Protein 6BCB (pdb70)

Foldseek 3Di:
DAPAEAEEEEEFAWPQCQVQLVCCQAPVDGDDDDDFDDWDWDWHWAAAPNHIYIYIYIYHGNDPVNVVVVLVRQPRHLEYEYEGEQLDPVRLVCVVVPVLVVCCVSPVPHAYEYEYEPPVLQPPPVSQVVQVVVVHHGHDPVNQVVSCVVSVHPYYFYAYSVVGRGSSVSVNSRVVSSPDD/DPDDDQLVVLVVQLVQADQPAWFAELVGDIDGSVNSNPPKTWLDWDWKFWQAPVRDTHIWIWTDILFWIATWDDDPRGTHGDDGPNDTRIYTLAQWAKAADVVALQWIWIWHAVSHIDIIIMGHPGNVVVVVVNVSSVVSSVRRD

Secondary structure (DSSP, 8-state):
-PPP-HHHHHHHHHHHB-TT-EEE-TTS-EEEHHHHTSS--EEEEEEEEEE-TTS-EEEEEEEEESSEEEEEEEETTEEEE--STT--SEEE-TT-EEEEETTEEEEEEEEE-----EEEEEE-SSHHHHHHHHHHHHHHHHT--/--SEEEEEEEEESTTSSHHHHHHHHHHSS---S----SEEEEEEEEEETTEEEEEEEEEE--SGGGTTTGGGT-TT-SEEEEEEETT-HHHHHHIIIIIHHHHHHHSTT--EEEEEE-GGGTT-HHHHHHHHHTT--PPPHHHHHHHHHHTT-SEEEE--TTT-TTHHHHHHHHHHHHH--

Organism: Mus musculus (NCBI:txid10090)

Solvent-accessible surface area: 16998 Å² total; per-residue (Å²): 210,16,96,71,155,57,26,0,0,0,0,0,22,38,53,3,17,13,39,31,0,0,30,6,35,26,150,91,125,45,41,140,125,145,105,72,20,44,3,58,20,38,55,8,90,14,111,4,86,67,111,100,0,28,0,20,0,28,0,4,4,13,79,127,124,74,49,177,16,5,37,30,1,4,74,134,13,44,0,0,0,0,0,0,4,0,37,34,40,98,4,17,104,42,0,26,121,50,1,17,71,29,0,83,133,88,4,80,145,23,35,2,0,0,0,0,4,62,73,49,42,27,123,52,144,100,16,99,136,60,14,64,144,110,196,76,80,4,4,91,50,122,72,0,125,81,9,8,122,149,13,60,23,98,14,37,41,18,0,1,12,123,84,100,77,14,7,136,59,0,0,27,45,0,0,92,1,2,54,112,169,154,173,144,108,91,88,98,80,54,9,120,84,1,1,76,74,2,30,107,192,17,68,1,137,28,84,68,56,111,72,7,124,44,63,30,0,98,104,177,55,127,8,45,32,28,19,86,6,30,1,71,7,115,70,38,154,93,69,114,7,22,0,0,0,0,32,35,5,0,0,0,0,39,129,124,118,142,103,20,23,12,4,85,2,59,118,51,16,10,1,3,48,0,103,152,6,47,2,44,86,9,38,77,46,98,91,0,0,6,0,1,11,59,94,120,17,26,23,33,3,37,0,36,11,83,28,92,113,50,18,66,82,17,8,36,41,0,104,127,2,38,137,80,24,112

Nearest PDB structures (foldseek):
  7qsc-assembly1_B  TM=9.934E-01  e=9.082E-36  Homo sapiens
  4xoi-assembly2_C  TM=9.881E-01  e=8.018E-36  Homo sapiens
  5c2k-assembly1_A  TM=9.924E-01  e=2.172E-35  Homo sapiens
  6sge-assembly1_A  TM=9.938E-01  e=6.264E-35  Homo sapiens
  1a2b-assembly1_A  TM=9.925E-01  e=5.196E-35  Homo sapiens

Sequence (326 aa):
MAAIRKKLVIVGDGACGKTCLLIVFSKDQFPEVYVPTVFENYVADIEVDGKQVELALWDTAGQEDYDRLRPLSYPDTDVILMCFSIDSPDSLENIPEKWTPEVKHFCPNVPIILVGNKKDLRNDEHTRRELAKMKQEPVKPEEGRDMANRIGAFGYMECSAKTKDGVREVFEMATRAALQAAIHYEKDQRLKEIAAKTDQKSSGKLKNGLTFRKEDMLQQRQLHLEGALCWKSTSGRLKDVLAVLLTDVLLLLQEKDQKYVFASVDSKPPVISLQKLIVREVANEEKAMFLISAMQGPEMYEMYTSSKEDRNIWMAHIRRAVESCP

CATH classification: 2.30.29.30

Structure (mmCIF, N/CA/C/O backbone):
data_6BCB
#
_entry.id   6BCB
#
_cell.length_a   48.934
_cell.length_b   60.039
_cell.length_c   65.475
_cell.angle_alpha   90.00
_cell.angle_beta   108.14
_cell.angle_gamma   90.00
#
_symmetry.space_group_name_H-M   'P 1 21 1'
#
loop_
_entity.id
_entity.type
_entity.pdbx_description
1 polymer 'Transforming protein RhoA'
2 polymer 'Rho guanine nucleotide exchange factor 18'
3 non-polymer "5'-GUANOSINE-DIPHOSPHATE-MONOTHIOPHOSPHATE"
4 non-polymer 'MAGNESIUM ION'
5 non-polymer 1,2-ETHANEDIOL
6 water water
#
loop_
_atom_site.group_PDB
_atom_site.id
_atom_site.type_symbol
_atom_site.label_atom_id
_atom_site.label_alt_id
_atom_site.label_comp_id
_atom_site.label_asym_id
_atom_site.label_entity_id
_atom_site.label_seq_id
_atom_site.pdbx_PDB_ins_code
_atom_site.Cartn_x
_atom_site.Cartn_y
_atom_site.Cartn_z
_atom_site.occupancy
_atom_site.B_iso_or_equiv
_atom_site.auth_seq_id
_atom_site.auth_comp_id
_atom_site.auth_asym_id
_atom_site.auth_atom_id
_atom_site.pdbx_PDB_model_num
ATOM 1 N N . MET A 1 5 ? -22.152 17.888 -24.132 1.00 47.94 1 MET F N 1
ATOM 2 C CA . MET A 1 5 ? -21.847 19.272 -24.594 1.00 20.93 1 MET F CA 1
ATOM 3 C C . MET A 1 5 ? -21.424 20.269 -23.508 1.00 18.29 1 MET F C 1
ATOM 4 O O . MET A 1 5 ? -21.174 21.423 -23.818 1.00 22.19 1 MET F O 1
ATOM 18 N N . ALA A 1 6 ? -21.346 19.866 -22.243 1.00 18.12 2 ALA F N 1
ATOM 19 C CA . ALA A 1 6 ? -20.803 20.783 -21.243 1.00 16.34 2 ALA F CA 1
ATOM 20 C C . ALA A 1 6 ? -19.375 21.132 -21.641 1.00 14.09 2 ALA F C 1
ATOM 21 O O . ALA A 1 6 ? -18.648 20.291 -22.129 1.00 18.77 2 ALA F O 1
ATOM 28 N N . ALA A 1 7 ? -18.979 22.379 -21.420 1.00 14.79 3 ALA F N 1
ATOM 29 C CA . ALA A 1 7 ? -17.625 22.824 -21.743 1.00 13.65 3 ALA F CA 1
ATOM 30 C C . ALA A 1 7 ? -16.727 22.788 -20.516 1.00 14.81 3 ALA F C 1
ATOM 31 O O . ALA A 1 7 ? -15.530 23.058 -20.618 1.00 20.89 3 ALA F O 1
ATOM 38 N N . ILE A 1 8 ? -17.312 22.476 -19.364 1.00 15.39 4 ILE F N 1
ATOM 39 C CA . ILE A 1 8 ? -16.568 22.340 -18.120 1.00 15.53 4 ILE F CA 1
ATOM 40 C C . ILE A 1 8 ? -16.678 20.898 -17.632 1.00 12.15 4 ILE F C 1
ATOM 41 O O . ILE A 1 8 ? -17.786 20.401 -17.493 1.00 13.14 4 ILE F O 1
ATOM 57 N N . ARG A 1 9 ? -15.549 20.257 -17.329 1.00 12.14 5 ARG F N 1
ATOM 58 C CA . ARG A 1 9 ? -15.537 18.909 -16.747 1.00 11.13 5 ARG F CA 1
ATOM 59 C C . ARG A 1 9 ? -14.831 18.934 -15.402 1.00 9.09 5 ARG F C 1
ATOM 60 O O . ARG A 1 9 ? -13.751 19.520 -15.275 1.00 12.49 5 ARG F O 1
ATOM 81 N N . LYS A 1 10 ? -15.428 18.270 -14.407 1.00 6.92 6 LYS F N 1
ATOM 82 C CA . LYS A 1 10 ? -14.823 18.157 -13.094 1.00 6.61 6 LYS F CA 1
ATOM 83 C C . LYS A 1 10 ? -14.935 16.728 -12.598 1.00 8.35 6 LYS F C 1
ATOM 84 O O . LYS A 1 10 ? -15.813 15.981 -13.035 1.00 8.15 6 LYS F O 1
ATOM 103 N N . LYS A 1 11 ? -14.055 16.365 -11.673 1.00 6.79 7 LYS F N 1
ATOM 104 C CA . LYS A 1 11 ? -13.972 15.021 -11.116 1.00 6.87 7 LYS F CA 1
ATOM 105 C C . LYS A 1 11 ? -14.451 14.999 -9.668 1.00 6.60 7 LYS F C 1
ATOM 106 O O . LYS A 1 11 ? -13.968 15.758 -8.821 1.00 6.33 7 LYS F O 1
ATOM 125 N N . LEU A 1 12 ? -15.378 14.097 -9.391 1.00 6.22 8 LEU F N 1
ATOM 126 C CA . LEU A 1 12 ? -15.927 13.903 -8.065 1.00 5.91 8 LEU F CA 1
ATOM 127 C C . LEU A 1 12 ? -15.621 12.472 -7.615 1.00 5.97 8 LEU F C 1
ATOM 128 O O . LEU A 1 12 ? -15.819 11.528 -8.383 1.00 6.74 8 LEU F O 1
ATOM 144 N N . VAL A 1 13 ? -15.182 12.318 -6.368 1.00 5.57 9 VAL F N 1
ATOM 145 C CA . VAL A 1 13 ? -14.967 10.994 -5.774 1.00 4.91 9 VAL F CA 1
ATOM 146 C C . VAL A 1 13 ? -15.842 10.880 -4.543 1.00 5.57 9 VAL F C 1
ATOM 147 O O . VAL A 1 13 ? -15.911 11.812 -3.735 1.00 6.96 9 VAL F O 1
ATOM 160 N N . ILE A 1 14 ? -16.484 9.726 -4.379 1.00 5.67 10 ILE F N 1
ATOM 161 C CA . ILE A 1 14 ? -17.340 9.464 -3.230 1.00 5.50 10 ILE F CA 1
ATOM 162 C C . ILE A 1 14 ? -16.697 8.400 -2.360 1.00 5.76 10 ILE F C 1
ATOM 163 O O . ILE A 1 14 ? -16.189 7.390 -2.875 1.00 7.09 10 ILE F O 1
ATOM 179 N N . VAL A 1 15 ? -16.699 8.639 -1.057 1.00 4.58 11 VAL F N 1
ATOM 180 C CA . VAL A 1 15 ? -16.174 7.698 -0.079 1.00 4.56 11 VAL F CA 1
ATOM 181 C C . VAL A 1 15 ? -17.093 7.628 1.138 1.00 4.95 11 VAL F C 1
ATOM 182 O O . VAL A 1 15 ? -17.897 8.515 1.382 1.00 5.00 11 VAL F O 1
ATOM 195 N N . GLY A 1 16 ? -16.953 6.557 1.913 1.00 5.00 12 GLY F N 1
ATOM 196 C CA . GLY A 1 16 ? -17.705 6.363 3.140 1.00 5.28 12 GLY F CA 1
ATOM 197 C C . GLY A 1 16 ? -17.938 4.891 3.403 1.00 6.16 12 GLY F C 1
ATOM 198 O O . GLY A 1 16 ? -17.663 4.040 2.556 1.00 5.64 12 GLY F O 1
ATOM 202 N N . ASP A 1 17 ? -18.473 4.579 4.568 1.00 5.27 13 ASP F N 1
ATOM 203 C CA . ASP A 1 17 ? -18.596 3.183 5.001 1.00 6.36 13 ASP F CA 1
ATOM 204 C C . ASP A 1 17 ? -19.372 2.306 4.012 1.00 7.38 13 ASP F C 1
ATOM 205 O O . ASP A 1 17 ? -20.265 2.752 3.299 1.00 6.41 13 ASP F O 1
ATOM 214 N N . GLY A 1 18 ? -19.038 1.028 3.991 1.00 7.35 14 GLY F N 1
ATOM 215 C CA . GLY A 1 18 ? -19.819 0.062 3.256 1.00 7.75 14 GLY F CA 1
ATOM 216 C C . GLY A 1 18 ? -21.297 0.167 3.570 1.00 7.20 14 GLY F C 1
ATOM 217 O O . GLY A 1 18 ? -21.695 0.343 4.728 1.00 8.69 14 GLY F O 1
ATOM 221 N N . ALA A 1 19 ? -22.093 0.115 2.507 1.00 5.89 15 ALA F N 1
ATOM 222 C CA . ALA A 1 19 ? -23.544 0.094 2.567 1.00 5.88 15 ALA F CA 1
ATOM 223 C C . ALA A 1 19 ? -24.180 1.436 2.929 1.00 5.66 15 ALA F C 1
ATOM 224 O O . ALA A 1 19 ? -25.396 1.505 3.142 1.00 6.52 15 ALA F O 1
ATOM 231 N N . CYS A 1 20 ? -23.401 2.518 2.990 1.00 5.20 16 CYS F N 1
ATOM 232 C CA . CYS A 1 20 ? -23.988 3.800 3.428 1.00 5.91 16 CYS F CA 1
ATOM 233 C C . CYS A 1 20 ? -24.755 4.557 2.356 1.00 7.27 16 CYS F C 1
ATOM 234 O O . CYS A 1 20 ? -25.298 5.612 2.642 1.00 8.51 16 CYS F O 1
ATOM 242 N N . GLY A 1 21 ? -24.804 4.031 1.139 1.00 5.58 17 GLY F N 1
ATOM 243 C CA . GLY A 1 21 ? -25.633 4.596 0.083 1.00 5.82 17 GLY F CA 1
ATOM 244 C C . GLY A 1 21 ? -24.920 5.313 -1.046 1.00 5.90 17 GLY F C 1
ATOM 245 O O . GLY A 1 21 ? -25.573 6.010 -1.842 1.00 6.65 17 GLY F O 1
ATOM 249 N N . LYS A 1 22 ? -23.614 5.112 -1.174 1.00 4.87 18 LYS F N 1
ATOM 250 C CA . LYS A 1 22 ? -22.822 5.872 -2.154 1.00 6.07 18 LYS F CA 1
ATOM 251 C C . LYS A 1 22 ? -23.232 5.590 -3.608 1.00 5.18 18 LYS F C 1
ATOM 252 O O . LYS A 1 22 ? -23.485 6.518 -4.386 1.00 5.43 18 LYS F O 1
ATOM 271 N N . THR A 1 23 ? -23.302 4.314 -3.972 1.00 5.24 19 THR F N 1
ATOM 272 C CA . THR A 1 23 ? -23.592 3.953 -5.344 1.00 5.21 19 THR F CA 1
ATOM 273 C C . THR A 1 23 ? -25.008 4.367 -5.718 1.00 4.42 19 THR F C 1
ATOM 274 O O . THR A 1 23 ? -25.243 4.899 -6.803 1.00 5.43 19 THR F O 1
ATOM 284 N N . CYS A 1 24 ? -25.967 4.130 -4.835 1.00 5.37 20 CYS F N 1
ATOM 285 C CA . CYS A 1 24 ? -27.341 4.532 -5.120 1.00 6.16 20 CYS F CA 1
ATOM 286 C C . CYS A 1 24 ? -27.437 6.041 -5.341 1.00 6.22 20 CYS F C 1
ATOM 287 O O . CYS A 1 24 ? -28.181 6.485 -6.214 1.00 5.45 20 CYS F O 1
ATOM 295 N N . LEU A 1 25 ? -26.693 6.822 -4.561 1.00 5.99 21 LEU F N 1
ATOM 296 C CA . LEU A 1 25 ? -26.700 8.274 -4.722 1.00 5.08 21 LEU F CA 1
ATOM 297 C C . LEU A 1 25 ? -26.158 8.645 -6.110 1.00 5.45 21 LEU F C 1
ATOM 298 O O . LEU A 1 25 ? -26.766 9.448 -6.829 1.00 6.17 21 LEU F O 1
ATOM 314 N N . LEU A 1 26 ? -25.026 8.064 -6.494 1.00 5.68 22 LEU F N 1
ATOM 315 C CA . LEU A 1 26 ? -24.446 8.351 -7.798 1.00 5.39 22 LEU F CA 1
ATOM 316 C C . LEU A 1 26 ? -25.346 7.935 -8.969 1.00 5.11 22 LEU F C 1
ATOM 317 O O . LEU A 1 26 ? -25.423 8.655 -9.963 1.00 6.49 22 LEU F O 1
ATOM 333 N N . ILE A 1 27 ? -26.001 6.779 -8.853 1.00 6.35 23 ILE F N 1
ATOM 334 C CA . ILE A 1 27 ? -26.833 6.270 -9.933 1.00 7.34 23 ILE F CA 1
ATOM 335 C C . ILE A 1 27 ? -28.157 7.049 -10.022 1.00 7.72 23 ILE F C 1
ATOM 336 O O . ILE A 1 27 ? -28.621 7.358 -11.120 1.00 7.32 23 ILE F O 1
ATOM 352 N N . VAL A 1 28 ? -28.747 7.409 -8.892 1.00 6.38 24 VAL F N 1
ATOM 353 C CA . VAL A 1 28 ? -29.932 8.255 -8.948 1.00 7.50 24 VAL F CA 1
ATOM 354 C C . VAL A 1 28 ? -29.606 9.575 -9.618 1.00 7.07 24 VAL F C 1
ATOM 355 O O . VAL A 1 28 ? -30.362 10.055 -10.468 1.00 8.64 24 VAL F O 1
ATOM 368 N N . PHE A 1 29 ? -28.460 10.153 -9.281 1.00 6.78 25 PHE F N 1
ATOM 369 C CA . PHE A 1 29 ? -28.085 11.411 -9.895 1.00 7.15 25 PHE F CA 1
ATOM 370 C C . PHE A 1 29 ? -27.786 11.270 -11.386 1.00 7.98 25 PHE F C 1
ATOM 371 O O . PHE A 1 29 ? -28.163 12.137 -12.172 1.00 9.70 25 PHE F O 1
ATOM 388 N N . SER A 1 30 ? -27.105 10.204 -11.791 1.00 7.32 26 SER F N 1
ATOM 389 C CA . SER A 1 30 ? -26.656 10.071 -13.175 1.00 8.74 26 SER F CA 1
ATOM 390 C C . SER A 1 30 ? -27.650 9.391 -14.113 1.00 8.07 26 SER F C 1
ATOM 391 O O . SER A 1 30 ? -27.560 9.556 -15.334 1.00 9.10 26 SER F O 1
ATOM 399 N N . LYS A 1 31 ? -28.575 8.618 -13.551 1.00 8.89 27 LYS F N 1
ATOM 400 C CA . LYS A 1 31 ? -29.544 7.877 -14.360 1.00 8.95 27 LYS F CA 1
ATOM 401 C C . LYS A 1 31 ? -30.995 8.174 -14.034 1.00 10.20 27 LYS F C 1
ATOM 402 O O . LYS A 1 31 ? -31.904 7.769 -14.787 1.00 11.74 27 LYS F O 1
ATOM 421 N N . ASP A 1 32 ? -31.240 8.860 -12.919 1.00 9.99 28 ASP F N 1
ATOM 422 C CA . ASP A 1 32 ? -32.603 9.182 -12.485 1.00 12.39 28 ASP F CA 1
ATOM 423 C C . ASP A 1 32 ? -33.388 7.908 -12.198 1.00 14.32 28 ASP F C 1
ATOM 424 O O . ASP A 1 32 ? -34.593 7.874 -12.356 1.00 17.20 28 ASP F O 1
ATOM 433 N N . GLN A 1 33 ? -32.693 6.872 -11.741 1.00 11.03 29 GLN F N 1
ATOM 434 C CA . GLN A 1 33 ? -33.332 5.610 -11.415 1.00 12.05 29 GLN F CA 1
ATOM 435 C C . GLN A 1 33 ? -32.576 4.981 -10.250 1.00 11.27 29 GLN F C 1
ATOM 436 O O . GLN A 1 33 ? -31.354 4.925 -10.256 1.00 16.07 29 GLN F O 1
ATOM 450 N N . PHE A 1 34 ? -33.307 4.537 -9.235 1.00 11.94 30 PHE F N 1
ATOM 451 C CA . PHE A 1 34 ? -32.705 3.893 -8.065 1.00 11.12 30 PHE F CA 1
ATOM 452 C C . PHE A 1 34 ? -32.378 2.433 -8.378 1.00 12.40 30 PHE F C 1
ATOM 453 O O . PHE A 1 34 ? -33.268 1.669 -8.757 1.00 14.31 30 PHE F O 1
ATOM 470 N N . PRO A 1 35 ? -31.098 2.042 -8.224 1.00 9.21 31 PRO F N 1
ATOM 471 C CA . PRO A 1 35 ? -30.715 0.668 -8.552 1.00 11.53 31 PRO F CA 1
ATOM 472 C C . PRO A 1 35 ? -31.121 -0.262 -7.414 1.00 9.35 31 PRO F C 1
ATOM 473 O O . PRO A 1 35 ? -30.680 -0.058 -6.286 1.00 13.89 31 PRO F O 1
ATOM 484 N N . GLU A 1 36 ? -31.969 -1.247 -7.681 1.00 12.62 32 GLU F N 1
ATOM 485 C CA . GLU A 1 36 ? -32.564 -2.008 -6.583 1.00 13.42 32 GLU F CA 1
ATOM 486 C C . GLU A 1 36 ? -31.714 -3.181 -6.098 1.00 10.81 32 GLU F C 1
ATOM 487 O O . GLU A 1 36 ? -31.890 -3.605 -4.972 1.00 13.24 32 GLU F O 1
ATOM 499 N N . VAL A 1 37 ? -30.819 -3.712 -6.932 1.00 9.04 33 VAL F N 1
ATOM 500 C CA . VAL A 1 37 ? -29.954 -4.804 -6.495 1.00 7.76 33 VAL F CA 1
ATOM 501 C C . VAL A 1 37 ? -28.657 -4.232 -5.948 1.00 7.90 33 VAL F C 1
ATOM 502 O O . VAL A 1 37 ? -27.923 -3.552 -6.675 1.00 9.02 33 VAL F O 1
ATOM 515 N N . TYR A 1 38 ? -28.371 -4.553 -4.683 1.00 5.99 34 TYR F N 1
ATOM 516 C CA . TYR A 1 38 ? -27.144 -4.114 -4.001 1.00 5.41 34 TYR F CA 1
ATOM 517 C C . TYR A 1 38 ? -25.990 -5.028 -4.348 1.00 5.33 34 TYR F C 1
ATOM 518 O O . TYR A 1 38 ? -25.976 -6.221 -4.001 1.00 6.90 34 TYR F O 1
ATOM 536 N N . VAL A 1 39 ? -25.013 -4.459 -5.038 1.00 7.05 35 VAL F N 1
ATOM 537 C CA . VAL A 1 39 ? -23.754 -5.130 -5.288 1.00 7.19 35 VAL F CA 1
ATOM 538 C C . VAL A 1 39 ? -22.657 -4.288 -4.653 1.00 7.29 35 VAL F C 1
ATOM 539 O O . VAL A 1 39 ? -22.468 -3.136 -5.037 1.00 7.59 35 VAL F O 1
ATOM 552 N N . PRO A 1 40 ? -21.916 -4.853 -3.685 1.00 7.23 36 PRO F N 1
ATOM 553 C CA . PRO A 1 40 ? -20.825 -4.051 -3.106 1.00 5.54 36 PRO F CA 1
ATOM 554 C C . PRO A 1 40 ? -19.822 -3.636 -4.186 1.00 5.81 36 PRO F C 1
ATOM 555 O O . PRO A 1 40 ? -19.460 -4.430 -5.059 1.00 7.11 36 PRO F O 1
ATOM 566 N N . THR A 1 41 ? -19.390 -2.384 -4.108 1.00 5.67 37 THR F N 1
ATOM 567 C CA . THR A 1 41 ? -18.537 -1.788 -5.120 1.00 6.03 37 THR F CA 1
ATOM 568 C C . THR A 1 41 ? -17.068 -2.130 -4.893 1.00 6.11 37 THR F C 1
ATOM 569 O O . THR A 1 41 ? -16.581 -2.136 -3.767 1.00 8.17 37 THR F O 1
ATOM 579 N N . VAL A 1 42 ? -16.390 -2.416 -5.991 1.00 7.18 38 VAL F N 1
ATOM 580 C CA . VAL A 1 42 ? -14.937 -2.536 -6.000 1.00 6.51 38 VAL F CA 1
ATOM 581 C C . VAL A 1 42 ? -14.368 -1.246 -6.597 1.00 6.81 38 VAL F C 1
ATOM 582 O O . VAL A 1 42 ? -13.596 -0.558 -5.952 1.00 8.38 38 VAL F O 1
ATOM 595 N N . PHE A 1 43 ? -14.783 -0.926 -7.820 1.00 6.39 39 PHE F N 1
ATOM 596 C CA . PHE A 1 43 ? -14.412 0.299 -8.521 1.00 7.14 39 PHE F CA 1
ATOM 597 C C . PHE A 1 43 ? -15.435 0.504 -9.634 1.00 6.15 39 PHE F C 1
ATOM 598 O O . PHE A 1 43 ? -15.711 -0.412 -10.394 1.00 7.75 39 PHE F O 1
ATOM 615 N N . GLU A 1 44 ? -16.010 1.691 -9.722 1.00 7.62 40 GLU F N 1
ATOM 616 C CA . GLU A 1 44 ? -16.788 2.047 -10.893 1.00 8.26 40 GLU F CA 1
ATOM 617 C C . GLU A 1 44 ? -16.585 3.515 -11.202 1.00 6.88 40 GLU F C 1
ATOM 618 O O . GLU A 1 44 ? -16.151 4.301 -10.335 1.00 7.78 40 GLU F O 1
ATOM 630 N N . ASN A 1 45 ? -16.950 3.901 -12.414 1.00 8.11 41 ASN F N 1
ATOM 631 C CA . ASN A 1 45 ? -16.993 5.322 -12.743 1.00 8.93 41 ASN F CA 1
ATOM 632 C C . ASN A 1 45 ? -18.170 5.614 -13.663 1.00 8.08 41 ASN F C 1
ATOM 633 O O . ASN A 1 45 ? -18.498 4.802 -14.534 1.00 9.06 41 ASN F O 1
ATOM 644 N N . TYR A 1 46 ? -18.818 6.751 -13.426 1.00 6.62 42 TYR F N 1
ATOM 645 C CA . TYR A 1 46 ? -20.015 7.148 -14.144 1.00 6.64 42 TYR F CA 1
ATOM 646 C C . TYR A 1 46 ? -19.838 8.571 -14.654 1.00 6.06 42 TYR F C 1
ATOM 647 O O . TYR A 1 46 ? -18.872 9.262 -14.325 1.00 6.80 42 TYR F O 1
ATOM 665 N N . VAL A 1 47 ? -20.775 8.998 -15.488 1.00 7.00 43 VAL F N 1
ATOM 666 C CA . VAL A 1 47 ? -20.811 10.366 -15.990 1.00 7.82 43 VAL F CA 1
ATOM 667 C C . VAL A 1 47 ? -22.204 10.943 -15.770 1.00 6.53 43 VAL F C 1
ATOM 668 O O . VAL A 1 47 ? -23.217 10.234 -15.896 1.00 8.00 43 VAL F O 1
ATOM 681 N N . ALA A 1 48 ? -22.254 12.235 -15.445 1.00 7.03 44 ALA F N 1
ATOM 682 C CA . ALA A 1 48 ? -23.512 12.934 -15.228 1.00 7.55 44 ALA F CA 1
ATOM 683 C C . ALA A 1 48 ? -23.316 14.397 -15.568 1.00 7.41 44 ALA F C 1
ATOM 684 O O . ALA A 1 48 ? -22.209 14.903 -15.477 1.00 8.66 44 ALA F O 1
ATOM 691 N N . ASP A 1 49 ? -24.391 15.078 -15.942 1.00 7.42 45 ASP F N 1
ATOM 692 C CA . ASP A 1 49 ? -24.314 16.508 -16.187 1.00 7.74 45 ASP F CA 1
ATOM 693 C C . ASP A 1 49 ? -25.201 17.233 -15.188 1.00 8.37 45 ASP F C 1
ATOM 694 O O . ASP A 1 49 ? -26.156 16.676 -14.652 1.00 10.80 45 ASP F O 1
ATOM 703 N N . ILE A 1 50 ? -24.885 18.493 -14.950 1.00 7.05 46 ILE F N 1
ATOM 704 C CA . ILE A 1 50 ? -25.663 19.319 -14.056 1.00 7.40 46 ILE F CA 1
ATOM 705 C C . ILE A 1 50 ? -25.655 20.730 -14.567 1.00 8.19 46 ILE F C 1
ATOM 706 O O . ILE A 1 50 ? -24.693 21.162 -15.199 1.00 11.36 46 ILE F O 1
ATOM 722 N N . GLU A 1 51 ? -26.756 21.428 -14.345 1.00 9.95 47 GLU F N 1
ATOM 723 C CA . GLU A 1 51 ? -26.776 22.868 -14.537 1.00 13.51 47 GLU F CA 1
ATOM 724 C C . GLU A 1 51 ? -26.992 23.505 -13.182 1.00 12.46 47 GLU F C 1
ATOM 725 O O . GLU A 1 51 ? -27.949 23.195 -12.471 1.00 14.12 47 GLU F O 1
ATOM 737 N N . VAL A 1 52 ? -26.053 24.357 -12.808 1.00 11.70 48 VAL F N 1
ATOM 738 C CA . VAL A 1 52 ? -26.126 25.029 -11.520 1.00 13.40 48 VAL F CA 1
ATOM 739 C C . VAL A 1 52 ? -25.732 26.478 -11.712 1.00 13.98 48 VAL F C 1
ATOM 740 O O . VAL A 1 52 ? -24.728 26.776 -12.359 1.00 13.45 48 VAL F O 1
ATOM 753 N N . ASP A 1 53 ? -26.550 27.385 -11.183 1.00 13.51 49 ASP F N 1
ATOM 754 C CA . ASP A 1 53 ? -26.295 28.805 -11.298 1.00 14.83 49 ASP F CA 1
ATOM 755 C C . ASP A 1 53 ? -26.080 29.185 -12.771 1.00 15.66 49 ASP F C 1
ATOM 756 O O . ASP A 1 53 ? -25.228 30.012 -13.089 1.00 20.94 49 ASP F O 1
ATOM 765 N N . GLY A 1 54 ? -26.852 28.575 -13.664 1.00 16.04 50 GLY F N 1
ATOM 766 C CA . GLY A 1 54 ? -26.741 28.855 -15.085 1.00 16.99 50 GLY F CA 1
ATOM 767 C C . GLY A 1 54 ? -25.465 28.366 -15.742 1.00 17.26 50 GLY F C 1
ATOM 768 O O . GLY A 1 54 ? -25.114 28.833 -16.826 1.00 19.59 50 GLY F O 1
ATOM 772 N N . LYS A 1 55 ? -24.783 27.419 -15.093 1.00 13.92 51 LYS F N 1
ATOM 773 C CA . LYS A 1 55 ? -23.506 26.882 -15.560 1.00 14.05 51 LYS F CA 1
ATOM 774 C C . LYS A 1 55 ? -23.645 25.384 -15.796 1.00 12.76 51 LYS F C 1
ATOM 775 O O . LYS A 1 55 ? -24.042 24.650 -14.913 1.00 17.75 51 LYS F O 1
ATOM 794 N N . GLN A 1 56 ? -23.312 24.941 -16.994 1.00 13.19 52 GLN F N 1
ATOM 795 C CA . GLN A 1 56 ? -23.389 23.526 -17.354 1.00 14.13 52 GLN F CA 1
ATOM 796 C C . GLN A 1 56 ? -22.062 22.832 -17.102 1.00 11.03 52 GLN F C 1
ATOM 797 O O . GLN A 1 56 ? -21.029 23.217 -17.664 1.00 12.93 52 GLN F O 1
ATOM 811 N N . VAL A 1 57 ? -22.096 21.794 -16.264 1.00 10.06 53 VAL F N 1
ATOM 812 C CA . VAL A 1 57 ? -20.893 21.091 -15.855 1.00 9.92 53 VAL F CA 1
ATOM 813 C C . VAL A 1 57 ? -21.093 19.595 -16.057 1.00 8.23 53 VAL F C 1
ATOM 814 O O . VAL A 1 57 ? -22.151 19.056 -15.748 1.00 9.89 53 VAL F O 1
ATOM 827 N N . GLU A 1 58 ? -20.079 18.938 -16.611 1.00 9.01 54 GLU F N 1
ATOM 828 C CA . GLU A 1 58 ? -20.036 17.488 -16.696 1.00 8.33 54 GLU F CA 1
ATOM 829 C C . GLU A 1 58 ? -19.210 16.952 -15.543 1.00 8.74 54 GLU F C 1
ATOM 830 O O . GLU A 1 58 ? -18.065 17.355 -15.347 1.00 9.86 54 GLU F O 1
ATOM 842 N N . LEU A 1 59 ? -19.795 16.038 -14.781 1.00 7.39 55 LEU F N 1
ATOM 843 C CA . LEU A 1 59 ? -19.105 15.422 -13.651 1.00 7.80 55 LEU F CA 1
ATOM 844 C C . LEU A 1 59 ? -18.720 13.987 -13.929 1.00 7.58 55 LEU F C 1
ATOM 845 O O . LEU A 1 59 ? -19.556 13.175 -14.358 1.00 9.35 55 LEU F O 1
ATOM 861 N N . ALA A 1 60 ? -17.447 13.679 -13.722 1.00 6.74 56 ALA F N 1
ATOM 862 C CA . ALA A 1 60 ? -17.016 12.291 -13.671 1.00 6.89 56 ALA F CA 1
ATOM 863 C C . ALA A 1 60 ? -17.203 11.814 -12.241 1.00 6.82 56 ALA F C 1
ATOM 864 O O . ALA A 1 60 ? -16.683 12.437 -11.310 1.00 8.15 56 ALA F O 1
ATOM 871 N N . LEU A 1 61 ? -17.964 10.744 -12.064 1.00 6.68 57 LEU F N 1
ATOM 872 C CA . LEU A 1 61 ? -18.305 10.261 -10.732 1.00 7.76 57 LEU F CA 1
ATOM 873 C C . LEU A 1 61 ? -17.534 8.989 -10.456 1.00 6.01 57 LEU F C 1
ATOM 874 O O . LEU A 1 61 ? -17.811 7.946 -11.050 1.00 6.50 57 LEU F O 1
ATOM 890 N N . TRP A 1 62 ? -16.577 9.073 -9.541 1.00 5.69 58 TRP F N 1
ATOM 891 C CA . TRP A 1 62 ? -15.708 7.931 -9.234 1.00 5.87 58 TRP F CA 1
ATOM 892 C C . TRP A 1 62 ? -16.216 7.255 -7.969 1.00 4.86 58 TRP F C 1
ATOM 893 O O . TRP A 1 62 ? -16.192 7.831 -6.880 1.00 5.90 58 TRP F O 1
ATOM 914 N N . ASP A 1 63 ? -16.721 6.046 -8.150 1.00 5.77 59 ASP F N 1
ATOM 915 C CA . ASP A 1 63 ? -17.348 5.254 -7.100 1.00 5.71 59 ASP F CA 1
ATOM 916 C C . ASP A 1 63 ? -16.291 4.332 -6.500 1.00 6.21 59 ASP F C 1
ATOM 917 O O . ASP A 1 63 ? -15.508 3.702 -7.213 1.00 9.05 59 ASP F O 1
ATOM 926 N N . THR A 1 64 ? -16.252 4.293 -5.182 1.00 6.82 60 THR F N 1
ATOM 927 C CA . THR A 1 64 ? -15.230 3.535 -4.468 1.00 7.00 60 THR F CA 1
ATOM 928 C C . THR A 1 64 ? -15.817 2.538 -3.481 1.00 6.14 60 THR F C 1
ATOM 929 O O . THR A 1 64 ? -16.986 2.579 -3.136 1.00 6.62 60 THR F O 1
ATOM 940 N N . ALA A 1 65 ? -14.979 1.595 -3.067 1.00 6.92 61 ALA F N 1
ATOM 941 C CA . ALA A 1 65 ? -15.357 0.590 -2.093 1.00 7.72 61 ALA F CA 1
ATOM 942 C C . ALA A 1 65 ? -15.412 1.154 -0.675 1.00 7.17 61 ALA F C 1
ATOM 943 O O . ALA A 1 65 ? -14.439 1.695 -0.192 1.00 8.22 61 ALA F O 1
ATOM 950 N N . GLY A 1 66 ? -16.539 0.979 0.005 1.00 7.17 62 GLY F N 1
ATOM 951 C CA . GLY A 1 66 ? -16.596 1.314 1.418 1.00 7.75 62 GLY F CA 1
ATOM 952 C C . GLY A 1 66 ? -15.918 0.287 2.315 1.00 12.14 62 GLY F C 1
ATOM 953 O O . GLY A 1 66 ? -15.577 0.592 3.452 1.00 13.55 62 GLY F O 1
ATOM 957 N N . GLN A 1 67 ? -15.718 -0.927 1.812 1.00 9.91 63 GLN F N 1
ATOM 958 C CA . GLN A 1 67 ? -15.127 -1.997 2.617 1.00 13.03 63 GLN F CA 1
ATOM 959 C C . GLN A 1 67 ? -13.634 -1.798 2.835 1.00 12.29 63 GLN F C 1
ATOM 960 O O . GLN A 1 67 ? -12.890 -1.473 1.912 1.00 12.71 63 GLN F O 1
ATOM 974 N N . GLU A 1 68 ? -13.196 -2.038 4.064 1.00 12.84 64 GLU F N 1
ATOM 975 C CA . GLU A 1 68 ? -11.797 -1.837 4.401 1.00 13.34 64 GLU F CA 1
ATOM 976 C C . GLU A 1 68 ? -10.851 -2.768 3.638 1.00 15.31 64 GLU F C 1
ATOM 977 O O . GLU A 1 68 ? -9.698 -2.420 3.387 1.00 16.22 64 GLU F O 1
ATOM 989 N N . ASP A 1 69 ? -11.338 -3.934 3.231 1.00 17.22 65 ASP F N 1
ATOM 990 C CA . ASP A 1 69 ? -10.508 -4.857 2.467 1.00 19.67 65 ASP F CA 1
ATOM 991 C C . ASP A 1 69 ? -9.991 -4.240 1.159 1.00 17.12 65 ASP F C 1
ATOM 992 O O . ASP A 1 69 ? -9.017 -4.739 0.584 1.00 20.63 65 ASP F O 1
ATOM 1001 N N . TYR A 1 70 ? -10.638 -3.170 0.699 1.00 14.57 66 TYR F N 1
ATOM 1002 C CA . TYR A 1 70 ? -10.244 -2.506 -0.545 1.00 15.75 66 TYR F CA 1
ATOM 1003 C C . TYR A 1 70 ? -9.537 -1.177 -0.279 1.00 12.21 66 TYR F C 1
ATOM 1004 O O . TYR A 1 70 ? -9.408 -0.343 -1.180 1.00 15.36 66 TYR F O 1
ATOM 1022 N N . ASP A 1 71 ? -9.090 -0.975 0.958 1.00 12.95 67 ASP F N 1
ATOM 1023 C CA . ASP A 1 71 ? -8.347 0.236 1.308 1.00 15.57 67 ASP F CA 1
ATOM 1024 C C . ASP A 1 71 ? -7.187 0.525 0.350 1.00 15.06 67 ASP F C 1
ATOM 1025 O O . ASP A 1 71 ? -6.929 1.672 0.027 1.00 20.61 67 ASP F O 1
ATOM 1034 N N . ARG A 1 72 ? -6.474 -0.508 -0.101 1.00 13.53 68 ARG F N 1
ATOM 1035 C CA . ARG A 1 72 ? -5.318 -0.276 -0.974 1.00 14.00 68 ARG F CA 1
ATOM 1036 C C . ARG A 1 72 ? -5.695 0.126 -2.408 1.00 12.96 68 ARG F C 1
ATOM 1037 O O . ARG A 1 72 ? -4.902 0.734 -3.120 1.00 15.86 68 ARG F O 1
ATOM 1058 N N . LEU A 1 73 ? -6.923 -0.178 -2.805 1.00 13.29 69 LEU F N 1
ATOM 1059 C CA . LEU A 1 73 ? -7.438 0.192 -4.115 1.00 15.37 69 LEU F CA 1
ATOM 1060 C C . LEU A 1 73 ? -7.918 1.641 -4.163 1.00 11.43 69 LEU F C 1
ATOM 1061 O O . LEU A 1 73 ? -7.849 2.303 -5.205 1.00 11.82 69 LEU F O 1
ATOM 1077 N N . ARG A 1 74 ? -8.406 2.146 -3.039 1.00 11.35 70 ARG F N 1
ATOM 1078 C CA . ARG A 1 74 ? -9.071 3.444 -3.060 1.00 11.59 70 ARG F CA 1
ATOM 1079 C C . ARG A 1 74 ? -8.175 4.572 -3.583 1.00 11.76 70 ARG F C 1
ATOM 1080 O O . ARG A 1 74 ? -8.641 5.449 -4.297 1.00 12.44 70 ARG F O 1
ATOM 1101 N N . PRO A 1 75 ? -6.881 4.576 -3.227 1.00 10.97 71 PRO F N 1
ATOM 1102 C CA . PRO A 1 75 ? -6.039 5.677 -3.707 1.00 13.16 71 PRO F CA 1
ATOM 1103 C C . PRO A 1 75 ? -5.887 5.756 -5.211 1.00 12.64 71 PRO F C 1
ATOM 1104 O O . PRO A 1 75 ? -5.469 6.803 -5.696 1.00 17.60 71 PRO F O 1
ATOM 1115 N N . LEU A 1 76 ? -6.249 4.705 -5.942 1.00 9.60 72 LEU F N 1
ATOM 1116 C CA . LEU A 1 76 ? -6.244 4.781 -7.394 1.00 10.59 72 LEU F CA 1
ATOM 1117 C C . LEU A 1 76 ? -7.267 5.803 -7.880 1.00 9.18 72 LEU F C 1
ATOM 1118 O O . LEU A 1 76 ? -7.132 6.317 -8.981 1.00 12.15 72 LEU F O 1
ATOM 1134 N N . SER A 1 77 ? -8.295 6.069 -7.073 1.00 8.46 73 SER F N 1
ATOM 1135 C CA . SER A 1 77 ? -9.341 6.995 -7.487 1.00 8.39 73 SER F CA 1
ATOM 1136 C C . SER A 1 77 ? -9.074 8.451 -7.134 1.00 7.89 73 SER F C 1
ATOM 1137 O O . SER A 1 77 ? -9.671 9.345 -7.717 1.00 9.24 73 SER F O 1
ATOM 1145 N N . TYR A 1 78 ? -8.183 8.701 -6.184 1.00 8.89 74 TYR F N 1
ATOM 1146 C CA . TYR A 1 78 ? -8.022 10.048 -5.647 1.00 8.63 74 TYR F CA 1
ATOM 1147 C C . TYR A 1 78 ? -7.277 11.081 -6.512 1.00 9.62 74 TYR F C 1
ATOM 1148 O O . TYR A 1 78 ? -7.492 12.263 -6.328 1.00 10.82 74 TYR F O 1
ATOM 1166 N N . PRO A 1 79 ? -6.415 10.662 -7.445 1.00 11.40 75 PRO F N 1
ATOM 1167 C CA . PRO A 1 79 ? -5.679 11.736 -8.117 1.00 12.71 75 PRO F CA 1
ATOM 1168 C C . PRO A 1 79 ? -6.548 12.730 -8.880 1.00 12.25 75 PRO F C 1
ATOM 1169 O O . PRO A 1 79 ? -7.546 12.375 -9.517 1.00 11.31 75 PRO F O 1
ATOM 1180 N N . ASP A 1 80 ? -6.151 13.997 -8.791 1.00 13.07 76 ASP F N 1
ATOM 1181 C CA . ASP A 1 80 ? -6.761 15.071 -9.562 1.00 13.55 76 ASP F CA 1
ATOM 1182 C C . ASP A 1 80 ? -8.265 15.218 -9.335 1.00 10.94 76 ASP F C 1
ATOM 1183 O O . ASP A 1 80 ? -9.022 15.515 -10.246 1.00 12.98 76 ASP F O 1
ATOM 1192 N N . THR A 1 81 ? -8.670 15.045 -8.082 1.00 9.16 77 THR F N 1
ATOM 1193 C CA . THR A 1 81 ? -10.065 15.184 -7.699 1.00 7.14 77 THR F CA 1
ATOM 1194 C C . THR A 1 81 ? -10.408 16.662 -7.450 1.00 8.28 77 THR F C 1
ATOM 1195 O O . THR A 1 81 ? -9.614 17.400 -6.846 1.00 8.79 77 THR F O 1
ATOM 1206 N N . ASP A 1 82 ? -11.592 17.079 -7.906 1.00 6.56 78 ASP F N 1
ATOM 1207 C CA . ASP A 1 82 ? -12.065 18.444 -7.698 1.00 7.12 78 ASP F CA 1
ATOM 1208 C C . ASP A 1 82 ? -12.989 18.603 -6.493 1.00 6.31 78 ASP F C 1
ATOM 1209 O O . ASP A 1 82 ? -13.064 19.688 -5.923 1.00 8.18 78 ASP F O 1
ATOM 1218 N N . VAL A 1 83 ? -13.687 17.540 -6.117 1.00 6.56 79 VAL F N 1
ATOM 1219 C CA . VAL A 1 83 ? -14.553 17.549 -4.954 1.00 5.90 79 VAL F CA 1
ATOM 1220 C C . VAL A 1 83 ? -14.751 16.118 -4.449 1.00 4.62 79 VAL F C 1
ATOM 1221 O O . VAL A 1 83 ? -14.779 15.173 -5.246 1.00 5.68 79 VAL F O 1
ATOM 1234 N N . ILE A 1 84 ? -14.835 15.980 -3.129 1.00 5.38 80 ILE F N 1
ATOM 1235 C CA . ILE A 1 84 ? -15.097 14.726 -2.454 1.00 6.77 80 ILE F CA 1
ATOM 1236 C C . ILE A 1 84 ? -16.486 14.793 -1.824 1.00 5.17 80 ILE F C 1
ATOM 1237 O O . ILE A 1 84 ? -16.822 15.762 -1.136 1.00 7.26 80 ILE F O 1
ATOM 1253 N N . LEU A 1 85 ? -17.282 13.747 -2.037 1.00 5.00 81 LEU F N 1
ATOM 1254 C CA . LEU A 1 85 ? -18.490 13.494 -1.245 1.00 6.10 81 LEU F CA 1
ATOM 1255 C C . LEU A 1 85 ? -18.102 12.451 -0.207 1.00 5.67 81 LEU F C 1
ATOM 1256 O O . LEU A 1 85 ? -17.775 11.309 -0.557 1.00 6.57 81 LEU F O 1
ATOM 1272 N N . MET A 1 86 ? -18.155 12.828 1.061 1.00 5.94 82 MET F N 1
ATOM 1273 C CA . MET A 1 86 ? -17.828 11.933 2.149 1.00 5.63 82 MET F CA 1
ATOM 1274 C C . MET A 1 86 ? -19.133 11.621 2.863 1.00 5.91 82 MET F C 1
ATOM 1275 O O . MET A 1 86 ? -19.769 12.513 3.442 1.00 6.45 82 MET F O 1
ATOM 1289 N N . CYS A 1 87 ? -19.518 10.349 2.838 1.00 5.74 83 CYS F N 1
ATOM 1290 C CA . CYS A 1 87 ? -20.861 9.972 3.224 1.00 5.14 83 CYS F CA 1
ATOM 1291 C C . CYS A 1 87 ? -20.907 9.139 4.489 1.00 3.96 83 CYS F C 1
ATOM 1292 O O . CYS A 1 87 ? -19.974 8.380 4.798 1.00 6.28 83 CYS F O 1
ATOM 1300 N N . PHE A 1 88 ? -22.045 9.236 5.166 1.00 5.29 84 PHE F N 1
ATOM 1301 C CA . PHE A 1 88 ? -22.447 8.301 6.208 1.00 5.45 84 PHE F CA 1
ATOM 1302 C C . PHE A 1 88 ? -23.935 8.084 6.019 1.00 5.66 84 PHE F C 1
ATOM 1303 O O . PHE A 1 88 ? -24.562 8.769 5.222 1.00 6.60 84 PHE F O 1
ATOM 1320 N N . SER A 1 89 ? -24.492 7.127 6.741 1.00 6.08 85 SER F N 1
ATOM 1321 C CA . SER A 1 89 ? -25.919 6.883 6.693 1.00 6.38 85 SER F CA 1
ATOM 1322 C C . SER A 1 89 ? -26.596 7.338 7.969 1.00 6.02 85 SER F C 1
ATOM 1323 O O . SER A 1 89 ? -26.129 7.058 9.077 1.00 6.97 85 SER F O 1
ATOM 1331 N N . ILE A 1 90 ? -27.725 8.019 7.804 1.00 6.21 86 ILE F N 1
ATOM 1332 C CA . ILE A 1 90 ? -28.444 8.597 8.932 1.00 6.82 86 ILE F CA 1
ATOM 1333 C C . ILE A 1 90 ? -29.007 7.510 9.874 1.00 7.04 86 ILE F C 1
ATOM 1334 O O . ILE A 1 90 ? -29.229 7.761 11.057 1.00 9.76 86 ILE F O 1
ATOM 1350 N N . ASP A 1 91 ? -29.216 6.302 9.361 1.00 7.50 87 ASP F N 1
ATOM 1351 C CA . ASP A 1 91 ? -29.655 5.186 10.207 1.00 9.44 87 ASP F CA 1
ATOM 1352 C C . ASP A 1 91 ? -28.507 4.422 10.855 1.00 9.50 87 ASP F C 1
ATOM 1353 O O . ASP A 1 91 ? -28.726 3.387 11.505 1.00 10.60 87 ASP F O 1
ATOM 1362 N N . SER A 1 92 ? -27.290 4.923 10.705 1.00 8.61 88 SER F N 1
ATOM 1363 C CA . SER A 1 92 ? -26.134 4.232 11.268 1.00 9.23 88 SER F CA 1
ATOM 1364 C C . SER A 1 92 ? -25.194 5.205 11.963 1.00 10.69 88 SER F C 1
ATOM 1365 O O . SER A 1 92 ? -24.268 5.742 11.363 1.00 10.56 88 SER F O 1
ATOM 1373 N N . PRO A 1 93 ? -25.439 5.451 13.245 1.00 10.36 89 PRO F N 1
ATOM 1374 C CA . PRO A 1 93 ? -24.503 6.251 14.042 1.00 11.32 89 PRO F CA 1
ATOM 1375 C C . PRO A 1 93 ? -23.040 5.814 13.888 1.00 10.26 89 PRO F C 1
ATOM 1376 O O . PRO A 1 93 ? -22.158 6.665 13.866 1.00 11.92 89 PRO F O 1
ATOM 1387 N N . ASP A 1 94 ? -22.787 4.519 13.787 1.00 9.84 90 ASP F N 1
ATOM 1388 C CA . ASP A 1 94 ? -21.434 3.993 13.604 1.00 9.92 90 ASP F CA 1
ATOM 1389 C C . ASP A 1 94 ? -20.774 4.598 12.361 1.00 10.14 90 ASP F C 1
ATOM 1390 O O . ASP A 1 94 ? -19.588 4.912 12.372 1.00 11.44 90 ASP F O 1
ATOM 1399 N N . SER A 1 95 ? -21.534 4.744 11.278 1.00 8.34 91 SER F N 1
ATOM 1400 C CA . SER A 1 95 ? -20.961 5.281 10.043 1.00 7.39 91 SER F CA 1
ATOM 1401 C C . SER A 1 95 ? -20.549 6.749 10.192 1.00 7.67 91 SER F C 1
ATOM 1402 O O . SER A 1 95 ? -19.601 7.183 9.542 1.00 8.44 91 SER F O 1
ATOM 1410 N N . LEU A 1 96 ? -21.259 7.506 11.031 1.00 7.49 92 LEU F N 1
ATOM 1411 C CA . LEU A 1 96 ? -20.865 8.865 11.319 1.00 7.85 92 LEU F CA 1
ATOM 1412 C C . LEU A 1 96 ? -19.586 8.879 12.159 1.00 9.05 92 LEU F C 1
ATOM 1413 O O . LEU A 1 96 ? -18.685 9.675 11.929 1.00 9.26 92 LEU F O 1
ATOM 1429 N N . GLU A 1 97 ? -19.483 7.966 13.108 1.00 9.72 93 GLU F N 1
ATOM 1430 C CA . GLU A 1 97 ? -18.283 7.905 13.944 1.00 9.74 93 GLU F CA 1
ATOM 1431 C C . GLU A 1 97 ? -17.017 7.595 13.129 1.00 10.22 93 GLU F C 1
ATOM 1432 O O . GLU A 1 97 ? -15.926 8.019 13.475 1.00 11.43 93 GLU F O 1
ATOM 1444 N N . ASN A 1 98 ? -17.174 6.886 12.019 1.00 10.33 94 ASN F N 1
ATOM 1445 C CA . ASN A 1 98 ? -16.033 6.575 11.159 1.00 9.04 94 ASN F CA 1
ATOM 1446 C C . ASN A 1 98 ? -15.597 7.744 10.288 1.00 8.13 94 ASN F C 1
ATOM 1447 O O . ASN A 1 98 ? -14.543 7.699 9.670 1.00 9.05 94 ASN F O 1
ATOM 1458 N N . ILE A 1 99 ? -16.388 8.807 10.260 1.00 8.17 95 ILE F N 1
ATOM 1459 C CA . ILE A 1 99 ? -16.037 9.982 9.481 1.00 8.62 95 ILE F CA 1
ATOM 1460 C C . ILE A 1 99 ? -14.721 10.609 9.991 1.00 8.24 95 ILE F C 1
ATOM 1461 O O . ILE A 1 99 ? -13.791 10.792 9.205 1.00 8.99 95 ILE F O 1
ATOM 1477 N N . PRO A 1 100 ? -14.630 10.945 11.293 1.00 7.71 96 PRO F N 1
ATOM 1478 C CA . PRO A 1 100 ? -13.360 11.510 11.759 1.00 10.68 96 PRO F CA 1
ATOM 1479 C C . PRO A 1 100 ? -12.282 10.463 11.987 1.00 10.73 96 PRO F C 1
ATOM 1480 O O . PRO A 1 100 ? -11.091 10.782 11.925 1.00 15.07 96 PRO F O 1
ATOM 1491 N N . GLU A 1 101 ? -12.687 9.226 12.253 1.00 13.40 97 GLU F N 1
ATOM 1492 C CA . GLU A 1 101 ? -11.728 8.177 12.606 1.00 14.66 97 GLU F CA 1
ATOM 1493 C C . GLU A 1 101 ? -11.013 7.594 11.387 1.00 13.01 97 GLU F C 1
ATOM 1494 O O . GLU A 1 101 ? -9.810 7.297 11.453 1.00 16.99 97 GLU F O 1
ATOM 1506 N N . LYS A 1 102 ? -11.750 7.418 10.290 1.00 11.18 98 LYS F N 1
ATOM 1507 C CA . LYS A 1 102 ? -11.222 6.742 9.110 1.00 12.03 98 LYS F CA 1
ATOM 1508 C C . LYS A 1 102 ? -11.190 7.605 7.858 1.00 10.08 98 LYS F C 1
ATOM 1509 O O . LYS A 1 102 ? -10.132 7.796 7.258 1.00 11.45 98 LYS F O 1
ATOM 1528 N N . TRP A 1 103 ? -12.347 8.115 7.448 1.00 8.15 99 TRP F N 1
ATOM 1529 C CA . TRP A 1 103 ? -12.453 8.756 6.141 1.00 8.36 99 TRP F CA 1
ATOM 1530 C C . TRP A 1 103 ? -11.689 10.056 6.070 1.00 8.29 99 TRP F C 1
ATOM 1531 O O . TRP A 1 103 ? -11.026 10.320 5.069 1.00 8.72 99 TRP F O 1
ATOM 1552 N N . THR A 1 104 ? -11.783 10.871 7.116 1.00 7.09 100 THR F N 1
ATOM 1553 C CA . THR A 1 104 ? -11.148 12.170 7.071 1.00 8.31 100 THR F CA 1
ATOM 1554 C C . THR A 1 104 ? -9.618 12.060 7.033 1.00 8.19 100 THR F C 1
ATOM 1555 O O . THR A 1 104 ? -8.993 12.691 6.199 1.00 9.80 100 THR F O 1
ATOM 1566 N N . PRO A 1 105 ? -9.008 11.236 7.907 1.00 9.61 101 PRO F N 1
ATOM 1567 C CA . PRO A 1 105 ? -7.547 11.127 7.788 1.00 10.46 101 PRO F CA 1
ATOM 1568 C C . PRO A 1 105 ? -7.099 10.621 6.407 1.00 10.61 101 PRO F C 1
ATOM 1569 O O . PRO A 1 105 ? -6.097 11.074 5.871 1.00 13.63 101 PRO F O 1
ATOM 1580 N N . GLU A 1 106 ? -7.853 9.709 5.815 1.00 9.85 102 GLU F N 1
ATOM 1581 C CA . GLU A 1 106 ? -7.479 9.188 4.508 1.00 9.73 102 GLU F CA 1
ATOM 1582 C C . GLU A 1 106 ? -7.584 10.260 3.422 1.00 8.93 102 GLU F C 1
ATOM 1583 O O . GLU A 1 106 ? -6.663 10.469 2.631 1.00 10.02 102 GLU F O 1
ATOM 1595 N N . VAL A 1 107 ? -8.713 10.955 3.387 1.00 9.02 103 VAL F N 1
ATOM 1596 C CA . VAL A 1 107 ? -8.935 11.986 2.392 1.00 9.20 103 VAL F CA 1
ATOM 1597 C C . VAL A 1 107 ? -7.955 13.153 2.578 1.00 8.66 103 VAL F C 1
ATOM 1598 O O . VAL A 1 107 ? -7.430 13.675 1.591 1.00 10.94 103 VAL F O 1
ATOM 1611 N N . LYS A 1 108 ? -7.677 13.551 3.819 1.00 9.70 104 LYS F N 1
ATOM 1612 C CA . LYS A 1 108 ? -6.763 14.670 4.036 1.00 11.20 104 LYS F CA 1
ATOM 1613 C C . LYS A 1 108 ? -5.353 14.285 3.582 1.00 10.44 104 LYS F C 1
ATOM 1614 O O . LYS A 1 108 ? -4.572 15.139 3.166 1.00 14.81 104 LYS F O 1
ATOM 1633 N N . HIS A 1 109 ? -5.021 13.006 3.662 1.00 12.89 105 HIS F N 1
ATOM 1634 C CA . HIS A 1 109 ? -3.702 12.559 3.226 1.00 13.77 105 HIS F CA 1
ATOM 1635 C C . HIS A 1 109 ? -3.565 12.557 1.713 1.00 13.46 105 HIS F C 1
ATOM 1636 O O . HIS A 1 109 ? -2.577 13.066 1.177 1.00 15.17 105 HIS F O 1
ATOM 1651 N N . PHE A 1 110 ? -4.530 11.970 1.015 1.00 11.51 106 PHE F N 1
ATOM 1652 C CA . PHE A 1 110 ? -4.418 11.818 -0.442 1.00 11.75 106 PHE F CA 1
ATOM 1653 C C . PHE A 1 110 ? -4.922 13.013 -1.231 1.00 14.05 106 PHE F C 1
ATOM 1654 O O . PHE A 1 110 ? -4.518 13.212 -2.377 1.00 16.58 106 PHE F O 1
ATOM 1671 N N . CYS A 1 111 ? -5.776 13.819 -0.607 1.00 10.23 107 CYS F N 1
ATOM 1672 C CA . CYS A 1 111 ? -6.426 14.941 -1.271 1.00 11.42 107 CYS F CA 1
ATOM 1673 C C . CYS A 1 111 ? -6.425 16.167 -0.361 1.00 13.69 107 CYS F C 1
ATOM 1674 O O . CYS A 1 111 ? -7.466 16.692 -0.042 1.00 12.21 107 CYS F O 1
ATOM 1682 N N . PRO A 1 112 ? -5.246 16.631 0.061 1.00 15.38 108 PRO F N 1
ATOM 1683 C CA . PRO A 1 112 ? -5.157 17.592 1.173 1.00 15.87 108 PRO F CA 1
ATOM 1684 C C . PRO A 1 112 ? -5.952 18.890 1.036 1.00 19.29 108 PRO F C 1
ATOM 1685 O O . PRO A 1 112 ? -6.450 19.405 2.059 1.00 20.97 108 PRO F O 1
ATOM 1696 N N . ASN A 1 113 ? -6.053 19.424 -0.178 1.00 14.85 109 ASN F N 1
ATOM 1697 C CA . ASN A 1 113 ? -6.732 20.701 -0.399 1.00 14.78 109 ASN F CA 1
ATOM 1698 C C . ASN A 1 113 ? -8.008 20.568 -1.228 1.00 14.50 109 ASN F C 1
ATOM 1699 O O . ASN A 1 113 ? -8.520 21.545 -1.779 1.00 18.90 109 ASN F O 1
ATOM 1710 N N . VAL A 1 114 ? -8.523 19.354 -1.319 1.00 10.22 110 VAL F N 1
ATOM 1711 C CA . VAL A 1 114 ? -9.769 19.129 -2.051 1.00 9.15 110 VAL F CA 1
ATOM 1712 C C . VAL A 1 114 ? -10.973 19.349 -1.141 1.00 6.89 110 VAL F C 1
ATOM 1713 O O . VAL A 1 114 ? -11.004 18.845 -0.029 1.00 7.87 110 VAL F O 1
ATOM 1726 N N . PRO A 1 115 ? -11.950 20.159 -1.587 1.00 6.65 111 PRO F N 1
ATOM 1727 C CA . PRO A 1 115 ? -13.112 20.392 -0.716 1.00 6.52 111 PRO F CA 1
ATOM 1728 C C . PRO A 1 115 ? -13.937 19.137 -0.483 1.00 5.44 111 PRO F C 1
ATOM 1729 O O . PRO A 1 115 ? -14.129 18.347 -1.411 1.00 7.28 111 PRO F O 1
ATOM 1740 N N . ILE A 1 116 ? -14.428 18.997 0.740 1.00 5.80 112 ILE F N 1
ATOM 1741 C CA . ILE A 1 116 ? -15.232 17.854 1.151 1.00 5.04 112 ILE F CA 1
ATOM 1742 C C . ILE A 1 116 ? -16.661 18.296 1.440 1.00 5.20 112 ILE F C 1
ATOM 1743 O O . ILE A 1 116 ? -16.882 19.222 2.222 1.00 6.92 112 ILE F O 1
ATOM 1759 N N . ILE A 1 117 ? -17.627 17.640 0.807 1.00 5.55 113 ILE F N 1
ATOM 1760 C CA . ILE A 1 117 ? -19.010 17.776 1.209 1.00 4.65 113 ILE F CA 1
ATOM 1761 C C . ILE A 1 117 ? -19.325 16.586 2.088 1.00 5.44 113 ILE F C 1
ATOM 1762 O O . ILE A 1 117 ? -19.188 15.427 1.651 1.00 5.04 113 ILE F O 1
ATOM 1778 N N . LEU A 1 118 ? -19.720 16.866 3.326 1.00 5.31 114 LEU F N 1
ATOM 1779 C CA . LEU A 1 118 ? -20.161 15.812 4.224 1.00 5.26 114 LEU F CA 1
ATOM 1780 C C . LEU A 1 118 ? -21.644 15.554 3.956 1.00 6.68 114 LEU F C 1
ATOM 1781 O O . LEU A 1 118 ? -22.456 16.480 4.025 1.00 6.68 114 LEU F O 1
ATOM 1797 N N . VAL A 1 119 ? -21.975 14.306 3.623 1.00 5.17 115 VAL F N 1
ATOM 1798 C CA . VAL A 1 119 ? -23.316 13.970 3.175 1.00 6.78 115 VAL F CA 1
ATOM 1799 C C . VAL A 1 119 ? -23.925 12.871 4.060 1.00 7.47 115 VAL F C 1
ATOM 1800 O O . VAL A 1 119 ? -23.355 11.777 4.207 1.00 7.01 115 VAL F O 1
ATOM 1813 N N . GLY A 1 120 ? -25.070 13.181 4.662 1.00 6.72 116 GLY F N 1
ATOM 1814 C CA . GLY A 1 120 ? -25.854 12.178 5.341 1.00 5.89 116 GLY F CA 1
ATOM 1815 C C . GLY A 1 120 ? -26.867 11.553 4.410 1.00 5.72 116 GLY F C 1
ATOM 1816 O O . GLY A 1 120 ? -27.791 12.233 3.959 1.00 7.00 116 GLY F O 1
ATOM 1820 N N . ASN A 1 121 ? -26.700 10.265 4.118 1.00 5.96 117 ASN F N 1
ATOM 1821 C CA . ASN A 1 121 ? -27.559 9.511 3.204 1.00 5.76 117 ASN F CA 1
ATOM 1822 C C . ASN A 1 121 ? -28.724 8.850 3.936 1.00 5.31 117 ASN F C 1
ATOM 1823 O O . ASN A 1 121 ? -28.721 8.738 5.158 1.00 5.77 117 ASN F O 1
ATOM 1834 N N . LYS A 1 122 ? -29.692 8.386 3.165 1.00 6.43 118 LYS F N 1
ATOM 1835 C CA . LYS A 1 122 ? -30.843 7.637 3.685 1.00 5.76 118 LYS F CA 1
ATOM 1836 C C . LYS A 1 122 ? -31.659 8.487 4.685 1.00 7.09 118 LYS F C 1
ATOM 1837 O O . LYS A 1 122 ? -32.168 7.999 5.690 1.00 7.89 118 LYS F O 1
ATOM 1856 N N . LYS A 1 123 ? -31.818 9.759 4.368 1.00 6.63 119 LYS F N 1
ATOM 1857 C CA . LYS A 1 123 ? -32.601 10.647 5.212 1.00 7.10 119 LYS F CA 1
ATOM 1858 C C . LYS A 1 123 ? -34.043 10.138 5.403 1.00 7.40 119 LYS F C 1
ATOM 1859 O O . LYS A 1 123 ? -34.687 10.475 6.394 1.00 9.85 119 LYS F O 1
ATOM 1878 N N . ASP A 1 124 ? -34.542 9.347 4.448 1.00 7.38 120 ASP F N 1
ATOM 1879 C CA . ASP A 1 124 ? -35.887 8.755 4.545 1.00 8.73 120 ASP F CA 1
ATOM 1880 C C . ASP A 1 124 ? -36.064 7.860 5.755 1.00 10.36 120 ASP F C 1
ATOM 1881 O O . ASP A 1 124 ? -37.196 7.584 6.161 1.00 12.15 120 ASP F O 1
ATOM 1890 N N . LEU A 1 125 ? -34.959 7.388 6.321 1.00 9.44 121 LEU F N 1
ATOM 1891 C CA . LEU A 1 125 ? -35.029 6.470 7.456 1.00 7.67 121 LEU F CA 1
ATOM 1892 C C . LEU A 1 125 ? -35.098 7.193 8.797 1.00 7.94 121 LEU F C 1
ATOM 1893 O O . LEU A 1 125 ? -35.425 6.581 9.808 1.00 9.01 121 LEU F O 1
ATOM 1909 N N . ARG A 1 126 ? -34.822 8.496 8.818 1.00 9.22 122 ARG F N 1
ATOM 1910 C CA . ARG A 1 126 ? -34.789 9.220 10.084 1.00 10.60 122 ARG F CA 1
ATOM 1911 C C . ARG A 1 126 ? -36.123 9.157 10.830 1.00 13.77 122 ARG F C 1
ATOM 1912 O O . ARG A 1 126 ? -36.147 8.988 12.050 1.00 12.81 122 ARG F O 1
ATOM 1933 N N . ASN A 1 127 ? -37.220 9.305 10.095 1.00 13.10 123 ASN F N 1
ATOM 1934 C CA . ASN A 1 127 ? -38.569 9.300 10.670 1.00 15.19 123 ASN F CA 1
ATOM 1935 C C . ASN A 1 127 ? -39.334 8.027 10.351 1.00 15.80 123 ASN F C 1
ATOM 1936 O O . ASN A 1 127 ? -40.566 7.987 10.423 1.00 17.49 123 ASN F O 1
ATOM 1947 N N . ASP A 1 128 ? -38.602 6.979 9.995 1.00 15.01 124 ASP F N 1
ATOM 1948 C CA . ASP A 1 128 ? -39.202 5.684 9.745 1.00 14.48 124 ASP F CA 1
ATOM 1949 C C . ASP A 1 128 ? -39.407 4.967 11.081 1.00 12.57 124 ASP F C 1
ATOM 1950 O O . ASP A 1 128 ? -38.453 4.696 11.795 1.00 12.70 124 ASP F O 1
ATOM 1959 N N . GLU A 1 129 ? -40.659 4.683 11.424 1.00 13.31 125 GLU F N 1
ATOM 1960 C CA . GLU A 1 129 ? -40.987 4.119 12.730 1.00 12.55 125 GLU F CA 1
ATOM 1961 C C . GLU A 1 129 ? -40.238 2.805 12.991 1.00 11.77 125 GLU F C 1
ATOM 1962 O O . GLU A 1 129 ? -39.721 2.578 14.084 1.00 14.45 125 GLU F O 1
ATOM 1974 N N . HIS A 1 130 ? -40.209 1.928 11.998 1.00 12.90 126 HIS F N 1
ATOM 1975 C CA . HIS A 1 130 ? -39.540 0.638 12.141 1.00 13.34 126 HIS F CA 1
ATOM 1976 C C . HIS A 1 130 ? -38.051 0.834 12.431 1.00 9.96 126 HIS F C 1
ATOM 1977 O O . HIS A 1 130 ? -37.487 0.202 13.331 1.00 13.09 126 HIS F O 1
ATOM 1992 N N . THR A 1 131 ? -37.412 1.699 11.647 1.00 12.70 127 THR F N 1
ATOM 1993 C CA . THR A 1 131 ? -36.004 2.001 11.853 1.00 12.30 127 THR F CA 1
ATOM 1994 C C . THR A 1 131 ? -35.755 2.513 13.277 1.00 11.24 127 THR F C 1
ATOM 1995 O O . THR A 1 131 ? -34.851 2.038 13.979 1.00 11.79 127 THR F O 1
ATOM 2006 N N . ARG A 1 132 ? -36.561 3.472 13.719 1.00 10.85 128 ARG F N 1
ATOM 2007 C CA . ARG A 1 132 ? -36.356 4.040 15.039 1.00 10.81 128 ARG F CA 1
ATOM 2008 C C . ARG A 1 132 ? -36.530 2.968 16.114 1.00 10.85 128 ARG F C 1
ATOM 2009 O O . ARG A 1 132 ? -35.773 2.923 17.085 1.00 12.60 128 ARG F O 1
ATOM 2030 N N . ARG A 1 133 ? -37.529 2.109 15.936 1.00 12.63 129 ARG F N 1
ATOM 2031 C CA . ARG A 1 133 ? -37.822 1.073 16.927 1.00 14.18 129 ARG F CA 1
ATOM 2032 C C . ARG A 1 133 ? -36.672 0.059 17.027 1.00 12.94 129 ARG F C 1
ATOM 2033 O O . ARG A 1 133 ? -36.263 -0.340 18.126 1.00 16.14 129 ARG F O 1
ATOM 2054 N N . GLU A 1 134 ? -36.126 -0.347 15.887 1.00 14.32 130 GLU F N 1
ATOM 2055 C CA . GLU A 1 134 ? -35.039 -1.314 15.896 1.00 15.76 130 GLU F CA 1
ATOM 2056 C C . GLU A 1 134 ? -33.777 -0.688 16.485 1.00 11.59 130 GLU F C 1
ATOM 2057 O O . GLU A 1 134 ? -33.102 -1.306 17.290 1.00 14.95 130 GLU F O 1
ATOM 2069 N N . LEU A 1 135 ? -33.458 0.547 16.096 1.00 11.72 131 LEU F N 1
ATOM 2070 C CA . LEU A 1 135 ? -32.292 1.215 16.675 1.00 10.77 131 LEU F CA 1
ATOM 2071 C C . LEU A 1 135 ? -32.427 1.367 18.178 1.00 11.72 131 LEU F C 1
ATOM 2072 O O . LEU A 1 135 ? -31.453 1.194 18.901 1.00 12.42 131 LEU F O 1
ATOM 2088 N N . ALA A 1 136 ? -33.628 1.669 18.657 1.00 11.72 132 ALA F N 1
ATOM 2089 C CA . ALA A 1 136 ? -33.816 1.872 20.098 1.00 13.19 132 ALA F CA 1
ATOM 2090 C C . ALA A 1 136 ? -33.523 0.601 20.909 1.00 14.48 132 ALA F C 1
ATOM 2091 O O . ALA A 1 136 ? -33.090 0.685 22.064 1.00 15.99 132 ALA F O 1
ATOM 2098 N N . LYS A 1 137 ? -33.756 -0.562 20.310 1.00 13.57 133 LYS F N 1
ATOM 2099 C CA . LYS A 1 137 ? -33.486 -1.834 20.978 1.00 15.81 133 LYS F CA 1
ATOM 2100 C C . LYS A 1 137 ? -32.000 -1.923 21.297 1.00 15.84 133 LYS F C 1
ATOM 2101 O O . LYS A 1 137 ? -31.593 -2.555 22.271 1.00 20.03 133 LYS F O 1
ATOM 2120 N N . MET A 1 138 ? -31.203 -1.286 20.446 1.00 15.17 134 MET F N 1
ATOM 2121 C CA . MET A 1 138 ? -29.759 -1.280 20.551 1.00 17.05 134 MET F CA 1
ATOM 2122 C C . MET A 1 138 ? -29.236 -0.004 21.223 1.00 15.62 134 MET F C 1
ATOM 2123 O O . MET A 1 138 ? -28.034 0.283 21.211 1.00 20.67 134 MET F O 1
ATOM 2137 N N . LYS A 1 139 ? -30.149 0.763 21.824 1.00 16.00 135 LYS F N 1
ATOM 2138 C CA . LYS A 1 139 ? -29.816 2.022 22.492 1.00 19.20 135 LYS F CA 1
ATOM 2139 C C . LYS A 1 139 ? -29.220 3.029 21.510 1.00 18.26 135 LYS F C 1
ATOM 2140 O O . LYS A 1 139 ? -28.352 3.823 21.859 1.00 21.38 135 LYS F O 1
ATOM 2159 N N . GLN A 1 140 ? -29.718 2.997 20.282 1.00 14.56 136 GLN F N 1
ATOM 2160 C CA . GLN A 1 140 ? -29.278 3.915 19.247 1.00 14.30 136 GLN F CA 1
ATOM 2161 C C . GLN A 1 140 ? -30.472 4.705 18.706 1.00 15.05 136 GLN F C 1
ATOM 2162 O O . GLN A 1 140 ? -31.625 4.356 18.964 1.00 13.67 136 GLN F O 1
ATOM 2176 N N . GLU A 1 141 ? -30.192 5.773 17.960 1.00 11.58 137 GLU F N 1
ATOM 2177 C CA . GLU A 1 141 ? -31.229 6.514 17.258 1.00 13.14 137 GLU F CA 1
ATOM 2178 C C . GLU A 1 141 ? -30.615 7.095 16.005 1.00 10.86 137 GLU F C 1
ATOM 2179 O O . GLU A 1 141 ? -29.395 7.181 15.904 1.00 10.86 137 GLU F O 1
ATOM 2191 N N . PRO A 1 142 ? -31.454 7.491 15.041 1.00 9.77 138 PRO F N 1
ATOM 2192 C CA . PRO A 1 142 ? -30.882 8.070 13.823 1.00 9.76 138 PRO F CA 1
ATOM 2193 C C . PRO A 1 142 ? -30.070 9.320 14.105 1.00 8.20 138 PRO F C 1
ATOM 2194 O O . PRO A 1 142 ? -30.312 10.038 15.075 1.00 10.45 138 PRO F O 1
ATOM 2205 N N . VAL A 1 143 ? -29.084 9.564 13.257 1.00 8.59 139 VAL F N 1
ATOM 2206 C CA . VAL A 1 143 ? -28.269 10.761 13.367 1.00 8.29 139 VAL F CA 1
ATOM 2207 C C . VAL A 1 143 ? -29.149 11.994 13.222 1.00 7.94 139 VAL F C 1
ATOM 2208 O O . VAL A 1 143 ? -30.008 12.047 12.345 1.00 9.57 139 VAL F O 1
ATOM 2221 N N . LYS A 1 144 ? -28.934 12.974 14.092 1.00 10.14 140 LYS F N 1
ATOM 2222 C CA . LYS A 1 144 ? -29.651 14.247 14.018 1.00 11.24 140 LYS F CA 1
ATOM 2223 C C . LYS A 1 144 ? -28.920 15.241 13.130 1.00 8.37 140 LYS F C 1
ATOM 2224 O O . LYS A 1 144 ? -27.694 15.219 13.064 1.00 9.78 140 LYS F O 1
ATOM 2243 N N . PRO A 1 145 ? -29.665 16.145 12.484 1.00 9.91 141 PRO F N 1
ATOM 2244 C CA . PRO A 1 145 ? -28.990 17.153 11.661 1.00 10.71 141 PRO F CA 1
ATOM 2245 C C . PRO A 1 145 ? -27.912 17.940 12.393 1.00 9.69 141 PRO F C 1
ATOM 2246 O O . PRO A 1 145 ? -26.863 18.219 11.810 1.00 9.46 141 PRO F O 1
ATOM 2257 N N . GLU A 1 146 ? -28.160 18.296 13.650 1.00 10.17 142 GLU F N 1
ATOM 2258 C CA . GLU A 1 146 ? -27.166 19.038 14.412 1.00 10.19 142 GLU F CA 1
ATOM 2259 C C . GLU A 1 146 ? -25.867 18.246 14.565 1.00 9.89 142 GLU F C 1
ATOM 2260 O O . GLU A 1 146 ? -24.786 18.819 14.602 1.00 10.98 142 GLU F O 1
ATOM 2272 N N . GLU A 1 147 ? -25.979 16.924 14.657 1.00 9.83 143 GLU F N 1
ATOM 2273 C CA . GLU A 1 147 ? -24.804 16.079 14.815 1.00 9.87 143 GLU F CA 1
ATOM 2274 C C . GLU A 1 147 ? -24.014 16.038 13.516 1.00 8.90 143 GLU F C 1
ATOM 2275 O O . GLU A 1 147 ? -22.796 16.087 13.524 1.00 9.04 143 GLU F O 1
ATOM 2287 N N . GLY A 1 148 ? -24.711 15.985 12.394 1.00 8.35 144 GLY F N 1
ATOM 2288 C CA . GLY A 1 148 ? -24.047 16.040 11.100 1.00 9.46 144 GLY F CA 1
ATOM 2289 C C . GLY A 1 1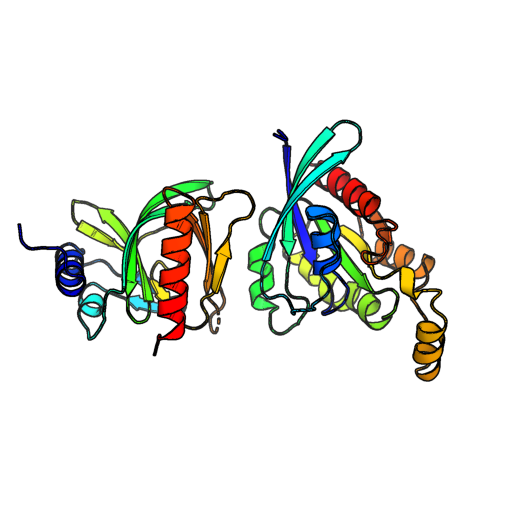48 ? -23.340 17.373 10.890 1.00 7.36 144 GLY F C 1
ATOM 2290 O O . GLY A 1 148 ? -22.197 17.417 10.458 1.00 8.16 144 GLY F O 1
ATOM 2294 N N . ARG A 1 149 ? -24.008 18.469 11.219 1.00 8.69 145 ARG F N 1
ATOM 2295 C CA . ARG A 1 149 ? -23.407 19.788 11.058 1.00 9.39 145 ARG F CA 1
ATOM 2296 C C . ARG A 1 149 ? -22.195 19.943 11.975 1.00 7.63 145 ARG F C 1
ATOM 2297 O O . ARG A 1 149 ? -21.191 20.514 11.566 1.00 9.23 145 ARG F O 1
ATOM 2318 N N . ASP A 1 150 ? -22.276 19.430 13.205 1.00 8.37 146 ASP F N 1
ATOM 2319 C CA . ASP A 1 150 ? -21.136 19.510 14.099 1.00 8.73 146 ASP F CA 1
ATOM 2320 C C . ASP A 1 150 ? -19.964 18.736 13.528 1.00 8.55 146 ASP F C 1
ATOM 2321 O O . ASP A 1 150 ? -18.831 19.194 13.552 1.00 8.70 146 ASP F O 1
ATOM 2330 N N . MET A 1 151 ? -20.236 17.554 12.992 1.00 7.85 147 MET F N 1
ATOM 2331 C CA . MET A 1 151 ? -19.160 16.777 12.400 1.00 7.74 147 MET F CA 1
ATOM 2332 C C . MET A 1 151 ? -18.537 17.495 11.195 1.00 6.39 147 MET F C 1
ATOM 2333 O O . MET A 1 151 ? -17.314 17.457 11.005 1.00 7.66 147 MET F O 1
ATOM 2347 N N . ALA A 1 152 ? -19.364 18.158 10.390 1.00 6.08 148 ALA F N 1
ATOM 2348 C CA . ALA A 1 152 ? -18.856 18.903 9.236 1.00 6.71 148 ALA F CA 1
ATOM 2349 C C . ALA A 1 152 ? -17.854 19.959 9.704 1.00 6.96 148 ALA F C 1
ATOM 2350 O O . ALA A 1 152 ? -16.807 20.169 9.079 1.00 7.97 148 ALA F O 1
ATOM 2357 N N . ASN A 1 153 ? -18.161 20.633 10.809 1.00 7.48 149 ASN F N 1
ATOM 2358 C CA . ASN A 1 153 ? -17.232 21.600 11.379 1.00 8.95 149 ASN F CA 1
ATOM 2359 C C . ASN A 1 153 ? -15.953 20.936 11.898 1.00 8.10 149 ASN F C 1
ATOM 2360 O O . ASN A 1 153 ? -14.842 21.418 11.646 1.00 10.58 149 ASN F O 1
ATOM 2371 N N . ARG A 1 154 ? -16.110 19.788 12.550 1.00 7.36 150 ARG F N 1
ATOM 2372 C CA . ARG A 1 154 ? -14.972 19.063 13.109 1.00 8.93 150 ARG F CA 1
ATOM 2373 C C . ARG A 1 154 ? -13.970 18.619 12.044 1.00 8.02 150 ARG F C 1
ATOM 2374 O O . ARG A 1 154 ? -12.779 18.516 12.318 1.00 10.57 150 ARG F O 1
ATOM 2395 N N . ILE A 1 155 ? -14.451 18.347 10.835 1.00 7.12 151 ILE F N 1
ATOM 2396 C CA . ILE A 1 155 ? -13.560 17.861 9.779 1.00 8.08 151 ILE F CA 1
ATOM 2397 C C . ILE A 1 155 ? -13.194 18.915 8.724 1.00 10.33 151 ILE F C 1
ATOM 2398 O O . ILE A 1 155 ? -12.530 18.608 7.736 1.00 10.76 151 ILE F O 1
ATOM 2414 N N . GLY A 1 156 ? -13.598 20.154 8.944 1.00 9.08 152 GLY F N 1
ATOM 2415 C CA . GLY A 1 156 ? -13.283 21.212 7.998 1.00 8.40 152 GLY F CA 1
ATOM 2416 C C . GLY A 1 156 ? -13.980 21.036 6.659 1.00 8.67 152 GLY F C 1
ATOM 2417 O O . GLY A 1 156 ? -13.428 21.374 5.610 1.00 11.03 152 GLY F O 1
ATOM 2421 N N . ALA A 1 157 ? -15.198 20.502 6.679 1.00 7.34 153 ALA F N 1
ATOM 2422 C CA . ALA A 1 157 ? -15.943 20.301 5.439 1.00 7.00 153 ALA F CA 1
ATOM 2423 C C . ALA A 1 157 ? -16.285 21.629 4.774 1.00 6.44 153 ALA F C 1
ATOM 2424 O O . ALA A 1 157 ? -16.515 22.637 5.430 1.00 9.10 153 ALA F O 1
ATOM 2431 N N . PHE A 1 158 ? -16.337 21.599 3.457 1.00 6.57 154 PHE F N 1
ATOM 2432 C CA . PHE A 1 158 ? -16.822 22.717 2.668 1.00 6.56 154 PHE F CA 1
ATOM 2433 C C . PHE A 1 158 ? -18.304 22.951 2.939 1.00 5.94 154 PHE F C 1
ATOM 2434 O O . PHE A 1 158 ? -18.777 24.087 2.952 1.00 6.92 154 PHE F O 1
ATOM 2451 N N . GLY A 1 159 ? -19.051 21.868 3.150 1.00 6.02 155 GLY F N 1
ATOM 2452 C CA . GLY A 1 159 ? -20.471 21.971 3.346 1.00 6.98 155 G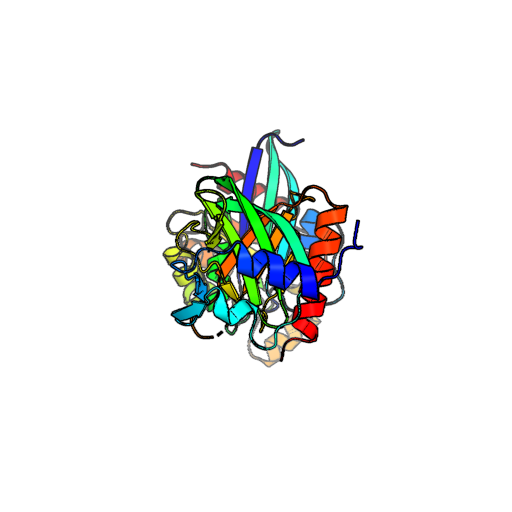LY F CA 1
ATOM 2453 C C . GLY A 1 159 ? -21.057 20.703 3.905 1.00 6.35 155 GLY F C 1
ATOM 2454 O O . GLY A 1 159 ? -20.378 19.664 3.967 1.00 6.84 155 GLY F O 1
ATOM 2458 N N . TYR A 1 160 ? -22.317 20.803 4.314 1.00 6.26 156 TYR F N 1
ATOM 2459 C CA . TYR A 1 160 ? -23.068 19.677 4.880 1.00 5.74 156 TYR F CA 1
ATOM 2460 C C . TYR A 1 160 ? -24.422 19.577 4.201 1.00 4.87 156 TYR F C 1
ATOM 2461 O O . TYR A 1 160 ? -25.142 20.561 4.113 1.00 6.28 156 TYR F O 1
ATOM 2479 N N . MET A 1 161 ? -24.764 18.373 3.749 1.00 6.29 157 MET F N 1
ATOM 2480 C CA . MET A 1 161 ? -26.049 18.095 3.119 1.00 6.41 157 MET F CA 1
ATOM 2481 C C . MET A 1 161 ? -26.596 16.756 3.549 1.00 6.11 157 MET F C 1
ATOM 2482 O O . MET A 1 161 ? -25.837 15.859 3.879 1.00 7.99 157 MET F O 1
ATOM 2496 N N . GLU A 1 162 ? -27.913 16.626 3.525 1.00 7.33 158 GLU F N 1
ATOM 2497 C CA . GLU A 1 162 ? -28.574 15.349 3.726 1.00 5.98 158 GLU F CA 1
ATOM 2498 C C . GLU A 1 162 ? -29.448 15.032 2.525 1.00 7.19 158 GLU F C 1
ATOM 2499 O O . GLU A 1 162 ? -29.980 15.947 1.880 1.00 8.37 158 GLU F O 1
ATOM 2511 N N . CYS A 1 163 ? -29.599 13.749 2.224 1.00 6.55 159 CYS F N 1
ATOM 2512 C CA . CYS A 1 163 ? -30.413 13.350 1.105 1.00 7.47 159 CYS F CA 1
ATOM 2513 C C . CYS A 1 163 ? -30.965 11.949 1.305 1.00 5.26 159 CYS F C 1
ATOM 2514 O O . CYS A 1 163 ? -30.546 11.222 2.208 1.00 6.78 159 CYS F O 1
ATOM 2522 N N . SER A 1 164 ? -31.908 11.607 0.430 1.00 6.98 160 SER F N 1
ATOM 2523 C CA . SER A 1 164 ? -32.379 10.232 0.256 1.00 6.73 160 SER F CA 1
ATOM 2524 C C . SER A 1 164 ? -32.340 9.885 -1.226 1.00 7.28 160 SER F C 1
ATOM 2525 O O . SER A 1 164 ? -33.118 10.416 -2.014 1.00 7.52 160 SER F O 1
ATOM 2533 N N . ALA A 1 165 ? -31.421 9.009 -1.618 1.00 6.87 161 ALA F N 1
ATOM 2534 C CA . ALA A 1 165 ? -31.440 8.505 -2.983 1.00 6.56 161 ALA F CA 1
ATOM 2535 C C . ALA A 1 165 ? -32.777 7.806 -3.274 1.00 6.84 161 ALA F C 1
ATOM 2536 O O . ALA A 1 165 ? -33.288 7.879 -4.391 1.00 8.50 161 ALA F O 1
ATOM 2543 N N . LYS A 1 166 ? -33.343 7.137 -2.273 1.00 7.88 162 LYS F N 1
ATOM 2544 C CA . LYS A 1 166 ? -34.562 6.355 -2.461 1.00 8.56 162 LYS F CA 1
ATOM 2545 C C . LYS A 1 166 ? -35.753 7.243 -2.852 1.00 10.89 162 LYS F C 1
ATOM 2546 O O . LYS A 1 166 ? -36.527 6.879 -3.732 1.00 12.62 162 LYS F O 1
ATOM 2565 N N . THR A 1 167 ? -35.896 8.403 -2.222 1.00 9.12 163 THR F N 1
ATOM 2566 C CA . THR A 1 167 ? -37.018 9.297 -2.535 1.00 10.75 163 THR F CA 1
ATOM 2567 C C . THR A 1 167 ? -36.625 10.466 -3.440 1.00 11.14 163 THR F C 1
ATOM 2568 O O . THR A 1 167 ? -37.493 11.202 -3.903 1.00 13.27 163 THR F O 1
ATOM 2579 N N . LYS A 1 168 ? -35.316 10.612 -3.648 1.00 11.64 164 LYS F N 1
ATOM 2580 C CA . LYS A 1 168 ? -34.680 11.697 -4.404 1.00 11.58 164 LYS F CA 1
ATOM 2581 C C . LYS A 1 168 ? -34.556 13.015 -3.622 1.00 12.45 164 LYS F C 1
ATOM 2582 O O . LYS A 1 168 ? -33.917 13.964 -4.084 1.00 12.40 164 LYS F O 1
ATOM 2601 N N . ASP A 1 169 ? -35.132 13.071 -2.429 1.00 10.62 165 ASP F N 1
ATOM 2602 C CA . ASP A 1 169 ? -35.075 14.287 -1.616 1.00 11.33 165 ASP F CA 1
ATOM 2603 C C . ASP A 1 169 ? -33.627 14.714 -1.396 1.00 10.09 165 ASP F C 1
ATOM 2604 O O . ASP A 1 169 ? -32.829 13.944 -0.892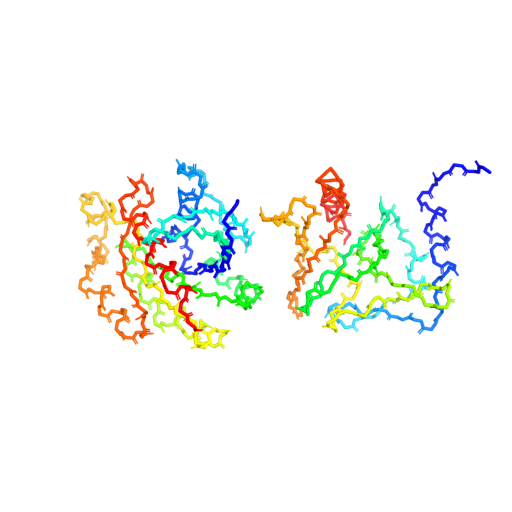 1.00 9.86 165 ASP F O 1
ATOM 2613 N N . GLY A 1 170 ? -33.285 15.943 -1.762 1.00 10.87 166 GLY F N 1
ATOM 2614 C CA . GLY A 1 170 ? -31.965 16.465 -1.480 1.00 9.66 166 GLY F CA 1
ATOM 2615 C C . GLY A 1 170 ? -30.866 16.066 -2.447 1.00 7.08 166 GLY F C 1
ATOM 2616 O O . GLY A 1 170 ? -29.762 16.598 -2.352 1.00 8.23 166 GLY F O 1
ATOM 2620 N N . VAL A 1 171 ? -31.130 15.131 -3.353 1.00 8.68 167 VAL F N 1
ATOM 2621 C CA . VAL A 1 171 ? -30.086 14.637 -4.257 1.00 6.79 167 VAL F CA 1
ATOM 2622 C C . VAL A 1 171 ? -29.563 15.748 -5.172 1.00 7.63 167 VAL F C 1
ATOM 2623 O O . VAL A 1 171 ? -28.354 15.964 -5.271 1.00 7.91 167 VAL F O 1
ATOM 2636 N N . ARG A 1 172 ? -30.456 16.451 -5.851 1.00 10.40 168 ARG F N 1
ATOM 2637 C CA . ARG A 1 172 ? -29.994 17.507 -6.738 1.00 12.77 168 ARG F CA 1
ATOM 2638 C C . ARG A 1 172 ? -29.143 18.515 -5.966 1.00 10.09 168 ARG F C 1
ATOM 2639 O O . ARG A 1 172 ? -28.104 18.963 -6.440 1.00 9.91 168 ARG F O 1
ATOM 2660 N N . GLU A 1 173 ? -29.571 18.839 -4.759 1.00 10.14 169 GLU F N 1
ATOM 2661 C CA . GLU A 1 173 ? -28.877 19.827 -3.950 1.00 8.75 169 GLU F CA 1
ATOM 2662 C C . GLU A 1 173 ? -27.479 19.365 -3.491 1.00 8.05 169 GLU F C 1
ATOM 2663 O O . GLU A 1 173 ? -26.552 20.173 -3.431 1.00 9.04 169 GLU F O 1
ATOM 2675 N N . VAL A 1 174 ? -27.318 18.084 -3.182 1.00 7.18 170 VAL F N 1
ATOM 2676 C CA . VAL A 1 174 ? -25.989 17.563 -2.894 1.00 6.46 170 VAL F CA 1
ATOM 2677 C C . VAL A 1 174 ? -25.041 17.868 -4.055 1.00 5.82 170 VAL F C 1
ATOM 2678 O O . VAL A 1 174 ? -23.915 18.338 -3.868 1.00 6.24 170 VAL F O 1
ATOM 2691 N N . PHE A 1 175 ? -25.496 17.586 -5.270 1.00 5.69 171 PHE F N 1
ATOM 2692 C CA . PHE A 1 175 ? -24.622 17.741 -6.418 1.00 7.08 171 PHE F CA 1
ATOM 2693 C C . PHE A 1 175 ? -24.455 19.198 -6.857 1.00 5.62 171 PHE F C 1
ATOM 2694 O O . PHE A 1 175 ? -23.391 19.553 -7.349 1.00 7.35 171 PHE F O 1
ATOM 2711 N N . GLU A 1 176 ? -25.443 20.045 -6.580 1.00 6.99 172 GLU F N 1
ATOM 2712 C CA . GLU A 1 176 ? -25.282 21.481 -6.807 1.00 7.01 172 GLU F CA 1
ATOM 2713 C C . GLU A 1 176 ? -24.156 21.986 -5.882 1.00 5.04 172 GLU F C 1
ATOM 2714 O O . GLU A 1 176 ? -23.239 22.707 -6.332 1.00 7.01 172 GLU F O 1
ATOM 2726 N N . MET A 1 177 ? -24.220 21.632 -4.597 1.00 6.19 173 MET F N 1
ATOM 2727 C CA . MET A 1 177 ? -23.197 22.073 -3.676 1.00 6.87 173 MET F CA 1
ATOM 2728 C C . MET A 1 177 ? -21.834 21.530 -4.081 1.00 7.58 173 MET F C 1
ATOM 2729 O O . MET A 1 177 ? -20.849 22.258 -4.085 1.00 7.23 173 MET F O 1
ATOM 2743 N N . ALA A 1 178 ? -21.773 20.248 -4.426 1.00 6.62 174 ALA F N 1
ATOM 2744 C CA . ALA A 1 178 ? -20.502 19.653 -4.853 1.00 6.69 174 ALA F CA 1
ATOM 2745 C C . ALA A 1 178 ? -19.909 20.316 -6.082 1.00 6.67 174 ALA F C 1
ATOM 2746 O O . ALA A 1 178 ? -18.698 20.481 -6.174 1.00 6.68 174 ALA F O 1
ATOM 2753 N N . THR A 1 179 ? -20.767 20.674 -7.032 1.00 7.01 175 THR F N 1
ATOM 2754 C CA . THR A 1 179 ? -20.303 21.322 -8.254 1.00 7.00 175 THR F CA 1
ATOM 2755 C C . THR A 1 179 ? -19.734 22.705 -7.962 1.00 6.68 175 THR F C 1
ATOM 2756 O O . THR A 1 179 ? -18.680 23.074 -8.478 1.00 7.58 175 THR F O 1
ATOM 2767 N N . ARG A 1 180 ? -20.409 23.430 -7.085 1.00 7.29 176 ARG F N 1
ATOM 2768 C CA . ARG A 1 180 ? -19.906 24.753 -6.699 1.00 7.66 176 ARG F CA 1
ATOM 2769 C C . ARG A 1 180 ? -18.527 24.625 -6.070 1.00 7.24 176 ARG F C 1
ATOM 2770 O O . ARG A 1 180 ? -17.632 25.374 -6.383 1.00 8.17 176 ARG F O 1
ATOM 2791 N N . ALA A 1 181 ? -18.355 23.651 -5.182 1.00 6.45 177 ALA F N 1
ATOM 2792 C CA . ALA A 1 181 ? -17.046 23.397 -4.578 1.00 7.40 177 ALA F CA 1
ATOM 2793 C C . ALA A 1 181 ? -16.017 22.971 -5.653 1.00 7.28 177 ALA F C 1
ATOM 2794 O O . ALA A 1 181 ? -14.870 23.399 -5.628 1.00 9.67 177 ALA F O 1
ATOM 2801 N N . ALA A 1 182 ? -16.433 22.108 -6.580 1.00 7.07 178 ALA F N 1
ATOM 2802 C CA . ALA A 1 182 ? -15.531 21.635 -7.629 1.00 7.52 178 ALA F CA 1
ATOM 2803 C C . ALA A 1 182 ? -15.003 22.785 -8.486 1.00 7.93 178 ALA F C 1
ATOM 2804 O O . ALA A 1 182 ? -13.888 22.716 -8.997 1.00 10.62 178 ALA F O 1
ATOM 2811 N N . LEU A 1 183 ? -15.815 23.821 -8.666 1.00 8.15 179 LEU F N 1
ATOM 2812 C CA . LEU A 1 183 ? -15.446 24.950 -9.509 1.00 9.10 179 LEU F CA 1
ATOM 2813 C C . LEU A 1 183 ? -14.468 25.920 -8.865 1.00 11.48 179 LEU F C 1
ATOM 2814 O O . LEU A 1 183 ? -13.880 26.750 -9.568 1.00 15.78 179 LEU F O 1
ATOM 2830 N N . GLN A 1 184 ? -14.298 25.847 -7.547 1.00 11.38 180 GLN F N 1
ATOM 2831 C CA . GLN A 1 184 ? -13.368 26.755 -6.891 1.00 14.06 180 GLN F CA 1
ATOM 2832 C C . GLN A 1 184 ? -11.929 26.316 -7.143 1.00 14.41 180 GLN F C 1
ATOM 2833 O O . GLN A 1 184 ? -11.649 25.134 -7.305 1.00 14.65 180 GLN F O 1
ATOM 2847 N N . ALA A 1 185 ? -11.007 27.268 -7.164 1.00 16.72 181 ALA F N 1
ATOM 2848 C CA . ALA A 1 185 ? -9.599 26.943 -7.391 1.00 19.88 181 ALA F CA 1
ATOM 2849 C C . ALA A 1 185 ? -9.108 25.949 -6.346 1.00 28.97 181 ALA F C 1
ATOM 2850 O O . ALA A 1 185 ? -8.338 25.035 -6.653 1.00 35.20 181 ALA F O 1
ATOM 2858 N N . ALA B 2 1 ? 1.360 -15.592 -48.241 1.00 28.28 299 ALA A N 1
ATOM 2859 C CA . ALA B 2 1 ? 0.003 -15.329 -47.893 1.00 29.22 299 ALA A CA 1
ATOM 2860 C C . ALA B 2 1 ? -0.506 -16.328 -46.908 1.00 29.18 299 ALA A C 1
ATOM 2861 O O . ALA B 2 1 ? -1.619 -16.550 -46.910 1.00 30.80 299 ALA A O 1
ATOM 2867 N N . ILE B 2 2 ? 0.334 -16.742 -45.958 1.00 12.17 300 ILE A N 1
ATOM 2868 C CA . ILE B 2 2 ? -0.072 -17.749 -44.974 1.00 11.22 300 ILE A CA 1
ATOM 2869 C C . ILE B 2 2 ? -1.048 -17.005 -44.039 1.00 12.51 300 ILE A C 1
ATOM 2870 O O . ILE B 2 2 ? -0.830 -15.869 -43.703 1.00 14.10 300 ILE A O 1
ATOM 2886 N N . HIS B 2 3 ? -2.227 -17.546 -43.718 1.00 10.19 301 HIS A N 1
ATOM 2887 C CA . HIS B 2 3 ? -3.261 -16.968 -42.866 1.00 9.26 301 HIS A CA 1
ATOM 2888 C C . HIS B 2 3 ? -2.759 -16.762 -41.435 1.00 10.55 301 HIS A C 1
ATOM 2889 O O . HIS B 2 3 ? -2.036 -17.610 -40.901 1.00 12.21 301 HIS A O 1
ATOM 2904 N N . TYR B 2 4 ? -3.141 -15.628 -40.841 1.00 11.17 302 TYR A N 1
ATOM 2905 C CA . TYR B 2 4 ? -2.789 -15.281 -39.464 1.00 11.52 302 TYR A CA 1
ATOM 2906 C C . TYR B 2 4 ? -3.157 -16.400 -38.518 1.00 13.01 302 TYR A C 1
ATOM 2907 O O . TYR B 2 4 ? -4.291 -16.896 -38.529 1.00 14.92 302 TYR A O 1
ATOM 2925 N N . GLU B 2 5 ? -2.188 -16.767 -37.694 1.00 13.23 303 GLU A N 1
ATOM 2926 C CA . GLU B 2 5 ? -2.395 -17.693 -36.584 1.00 13.19 303 GLU A CA 1
ATOM 2927 C C . GLU B 2 5 ? -1.733 -17.109 -35.334 1.00 13.38 303 GLU A C 1
ATOM 2928 O O . GLU B 2 5 ? -0.620 -16.592 -35.398 1.00 15.69 303 GLU A O 1
ATOM 2940 N N . LYS B 2 6 ? -2.416 -17.213 -34.202 1.00 14.28 304 LYS A N 1
ATOM 2941 C CA . LYS B 2 6 ? -1.958 -16.561 -32.997 1.00 13.87 304 LYS A CA 1
ATOM 2942 C C . LYS B 2 6 ? -0.610 -17.101 -32.518 1.00 14.57 304 LYS A C 1
ATOM 2943 O O . LYS B 2 6 ? 0.250 -16.330 -32.088 1.00 16.58 304 LYS A O 1
ATOM 2962 N N . ASP B 2 7 ? -0.398 -18.410 -32.636 1.00 17.88 305 ASP A N 1
ATOM 2963 C CA . ASP B 2 7 ? 0.860 -18.988 -32.174 1.00 17.98 305 ASP A CA 1
ATOM 2964 C C . ASP B 2 7 ? 2.028 -18.515 -33.032 1.00 16.55 305 ASP A C 1
ATOM 2965 O O . ASP B 2 7 ? 3.097 -18.186 -32.519 1.00 18.26 305 ASP A O 1
ATOM 2974 N N . GLN B 2 8 ? 1.812 -18.439 -34.339 1.00 17.07 306 GLN A N 1
ATOM 2975 C CA . GLN B 2 8 ? 2.849 -17.942 -35.228 1.00 17.03 306 GLN A CA 1
ATOM 2976 C C . GLN B 2 8 ? 3.099 -16.445 -35.012 1.00 13.23 306 GLN A C 1
ATOM 2977 O O . GLN B 2 8 ? 4.239 -15.986 -35.050 1.00 19.20 306 GLN A O 1
ATOM 2991 N N . ARG B 2 9 ? 2.038 -15.680 -34.784 1.00 13.99 307 ARG A N 1
ATOM 2992 C CA . ARG B 2 9 ? 2.190 -14.256 -34.505 1.00 12.06 307 ARG A CA 1
ATOM 2993 C C . ARG B 2 9 ? 3.003 -14.020 -33.226 1.00 14.34 307 ARG A C 1
ATOM 2994 O O . ARG B 2 9 ? 3.821 -13.100 -33.172 1.00 16.84 307 ARG A O 1
ATOM 3015 N N . LEU B 2 10 ? 2.785 -14.834 -32.196 1.00 14.22 308 LEU A N 1
ATOM 3016 C CA . LEU B 2 10 ? 3.554 -14.694 -30.980 1.00 12.96 308 LEU A CA 1
ATOM 3017 C C . LEU B 2 10 ? 5.044 -14.920 -31.246 1.00 15.60 308 LEU A C 1
ATOM 3018 O O . LEU B 2 10 ? 5.893 -14.188 -30.731 1.00 15.86 308 LEU A O 1
ATOM 3034 N N . LYS B 2 11 ? 5.365 -15.928 -32.051 1.00 15.46 309 LYS A N 1
ATOM 3035 C CA . LYS B 2 11 ? 6.761 -16.184 -32.406 1.00 17.00 309 LYS A CA 1
ATOM 3036 C C . LYS B 2 11 ? 7.353 -14.983 -33.144 1.00 14.82 309 LYS A C 1
ATOM 3037 O O . LYS B 2 11 ? 8.508 -14.604 -32.916 1.00 18.97 309 LYS A O 1
ATOM 3056 N N . GLU B 2 12 ? 6.556 -14.383 -34.028 1.00 14.96 310 GLU A N 1
ATOM 3057 C CA . GLU B 2 12 ? 6.987 -13.209 -34.776 1.00 16.72 310 GLU A CA 1
ATOM 3058 C C . GLU B 2 12 ? 7.218 -12.000 -33.877 1.00 18.36 310 GLU A C 1
ATOM 3059 O O . GLU B 2 12 ? 8.204 -11.286 -34.043 1.00 19.15 310 GLU A O 1
ATOM 3071 N N . ILE B 2 13 ? 6.317 -11.768 -32.922 1.00 15.67 311 ILE A N 1
ATOM 3072 C CA . ILE B 2 13 ? 6.494 -10.679 -31.979 1.00 14.01 311 ILE A CA 1
ATOM 3073 C C . ILE B 2 13 ? 7.769 -10.886 -31.166 1.00 16.84 311 ILE A C 1
ATOM 3074 O O . ILE B 2 13 ? 8.568 -9.965 -30.997 1.00 18.18 311 ILE A O 1
ATOM 3090 N N . ALA B 2 14 ? 7.964 -12.098 -30.664 1.00 15.33 312 ALA A N 1
ATOM 3091 C CA . ALA B 2 14 ? 9.162 -12.399 -29.903 1.00 16.53 312 ALA A CA 1
ATOM 3092 C C . ALA B 2 14 ? 10.409 -12.146 -30.748 1.00 19.70 312 ALA A C 1
ATOM 3093 O O . ALA B 2 14 ? 11.375 -11.565 -30.268 1.00 20.62 312 ALA A O 1
ATOM 3100 N N . ALA B 2 15 ? 10.388 -12.567 -32.007 1.00 22.07 313 ALA A N 1
ATOM 3101 C CA . ALA B 2 15 ? 11.560 -12.392 -32.873 1.00 22.16 313 ALA A CA 1
ATOM 3102 C C . ALA B 2 15 ? 11.911 -10.919 -33.059 1.00 23.56 313 ALA A C 1
ATOM 3103 O O . ALA B 2 15 ? 13.085 -10.559 -33.174 1.00 26.66 313 ALA A O 1
ATOM 3110 N N . LYS B 2 16 ? 10.893 -10.059 -33.076 1.00 21.36 314 LYS A N 1
ATOM 3111 C CA . LYS B 2 16 ? 11.106 -8.626 -33.265 1.00 20.29 314 LYS A CA 1
ATOM 3112 C C . LYS B 2 16 ? 11.381 -7.891 -31.946 1.00 20.84 314 LYS A C 1
ATOM 3113 O O . LYS B 2 16 ? 11.661 -6.695 -31.944 1.00 25.01 314 LYS A O 1
ATOM 3132 N N . THR B 2 17 ? 11.319 -8.602 -30.827 1.00 20.91 315 THR A N 1
ATOM 3133 C CA . THR B 2 17 ? 11.557 -7.982 -29.530 1.00 22.28 315 THR A CA 1
ATOM 3134 C C . THR B 2 17 ? 13.059 -7.911 -29.241 1.00 21.27 315 THR A C 1
ATOM 3135 O O . THR B 2 17 ? 13.787 -8.888 -29.428 1.00 22.99 315 THR A O 1
ATOM 3146 N N . ASP B 2 18 ? 13.513 -6.740 -28.795 1.00 22.54 316 ASP A N 1
ATOM 3147 C CA . ASP B 2 18 ? 14.919 -6.516 -28.463 1.00 24.26 316 ASP A CA 1
ATOM 3148 C C . ASP B 2 18 ? 15.382 -7.442 -27.342 1.00 25.39 316 ASP A C 1
ATOM 3149 O O . ASP B 2 18 ? 14.767 -7.497 -26.277 1.00 24.64 316 ASP A O 1
ATOM 3158 N N . GLN B 2 19 ? 16.475 -8.159 -27.593 1.00 31.06 317 GLN A N 1
ATOM 3159 C CA . GLN B 2 19 ? 17.031 -9.127 -26.648 1.00 32.00 317 GLN A CA 1
ATOM 3160 C C . GLN B 2 19 ? 17.460 -8.485 -25.323 1.00 28.30 317 GLN A C 1
ATOM 3161 O O . GLN B 2 19 ? 17.498 -9.150 -24.286 1.00 30.70 317 GLN A O 1
ATOM 3175 N N . LYS B 2 20 ? 17.787 -7.197 -25.367 1.00 25.93 318 LYS A N 1
ATOM 3176 C CA . LYS B 2 20 ? 18.247 -6.478 -24.182 1.00 33.39 318 LYS A CA 1
ATOM 3177 C C . LYS B 2 20 ? 17.106 -5.867 -23.372 1.00 28.63 318 LYS A C 1
ATOM 3178 O O . LYS B 2 20 ? 17.350 -5.275 -22.323 1.00 30.12 318 LYS A O 1
ATOM 3197 N N . SER B 2 21 ? 15.869 -5.993 -23.846 1.00 26.31 319 SER A N 1
ATOM 3198 C CA . SER B 2 21 ? 14.758 -5.338 -23.169 1.00 24.35 319 SER A CA 1
ATOM 3199 C C . SER B 2 21 ? 14.103 -6.261 -22.146 1.00 20.05 319 SER A C 1
ATOM 3200 O O . SER B 2 21 ? 13.925 -7.460 -22.374 1.00 25.15 319 SER A O 1
ATOM 3208 N N . SER B 2 22 ? 13.743 -5.694 -21.011 1.00 19.12 320 SER A N 1
ATOM 3209 C CA . SER B 2 22 ? 12.952 -6.429 -20.040 1.00 20.14 320 SER A CA 1
ATOM 3210 C C . SER B 2 22 ? 11.876 -5.508 -19.499 1.00 19.93 320 SER A C 1
ATOM 3211 O O . SER B 2 22 ? 12.031 -4.281 -19.492 1.00 21.52 320 SER A O 1
ATOM 3219 N N . GLY B 2 23 ? 10.779 -6.108 -19.059 1.00 16.05 321 GLY A N 1
ATOM 3220 C CA . GLY B 2 23 ? 9.673 -5.356 -18.510 1.00 13.69 321 GLY A CA 1
ATOM 3221 C C . GLY B 2 23 ? 9.359 -5.840 -17.115 1.00 17.13 321 GLY A C 1
ATOM 3222 O O . GLY B 2 23 ? 9.314 -7.041 -16.853 1.00 15.71 321 GLY A O 1
ATOM 3226 N N . LYS B 2 24 ? 9.162 -4.894 -16.215 1.00 13.24 322 LYS A N 1
ATOM 3227 C CA . LYS B 2 24 ? 8.845 -5.215 -14.834 1.00 12.89 322 LYS A CA 1
ATOM 3228 C C . LYS B 2 24 ? 7.393 -5.617 -14.654 1.00 13.91 322 LYS A C 1
ATOM 3229 O O . LYS B 2 24 ? 6.494 -5.079 -15.303 1.00 14.31 322 LYS A O 1
ATOM 3248 N N . LEU B 2 25 ? 7.192 -6.587 -13.772 1.00 15.22 323 LEU A N 1
ATOM 3249 C CA . LEU B 2 25 ? 5.889 -6.896 -13.203 1.00 15.89 323 LEU A CA 1
ATOM 3250 C C . LEU B 2 25 ? 5.773 -6.142 -11.879 1.00 15.73 323 LEU A C 1
ATOM 3251 O O . LEU B 2 25 ? 6.781 -5.713 -11.314 1.00 16.30 323 LEU A O 1
ATOM 3267 N N . LYS B 2 26 ? 4.548 -6.021 -11.365 1.00 19.63 324 LYS A N 1
ATOM 3268 C CA . LYS B 2 26 ? 4.311 -5.340 -10.097 1.00 21.45 324 LYS A CA 1
ATOM 3269 C C . LYS B 2 26 ? 5.000 -6.018 -8.916 1.00 19.22 324 LYS A C 1
ATOM 3270 O O . LYS B 2 26 ? 5.366 -5.339 -7.961 1.00 25.16 324 LYS A O 1
ATOM 3289 N N . ASN B 2 27 ? 5.185 -7.341 -8.976 1.00 21.38 325 ASN A N 1
ATOM 3290 C CA . ASN B 2 27 ? 5.882 -8.071 -7.901 1.00 24.66 325 ASN A CA 1
ATOM 3291 C C . ASN B 2 27 ? 7.404 -8.028 -7.986 1.00 20.72 325 ASN A C 1
ATOM 3292 O O . ASN B 2 27 ? 8.090 -8.700 -7.211 1.00 25.51 325 ASN A O 1
ATOM 3303 N N . GLY B 2 28 ? 7.937 -7.256 -8.924 1.00 19.32 326 GLY A N 1
ATOM 3304 C CA . GLY B 2 28 ? 9.371 -7.061 -9.005 1.00 20.72 326 GLY A CA 1
ATOM 3305 C C . GLY B 2 28 ? 10.077 -8.007 -9.950 1.00 15.24 326 GLY A C 1
ATOM 3306 O O . GLY B 2 28 ? 11.245 -7.796 -10.269 1.00 16.63 326 GLY A O 1
ATOM 3310 N N . LEU B 2 29 ? 9.391 -9.064 -10.385 1.00 14.11 327 LEU A N 1
ATOM 3311 C CA . LEU B 2 29 ? 9.963 -9.944 -11.388 1.00 13.41 327 LEU A CA 1
ATOM 3312 C C . LEU B 2 29 ? 10.044 -9.184 -12.703 1.00 12.96 327 LEU A C 1
ATOM 3313 O O . LEU B 2 29 ? 9.379 -8.166 -12.888 1.00 16.35 327 LEU A O 1
ATOM 3329 N N . THR B 2 30 ? 10.880 -9.665 -13.615 1.00 12.46 328 THR A N 1
ATOM 3330 C CA . THR B 2 30 ? 10.852 -9.109 -14.949 1.00 13.78 328 THR A CA 1
ATOM 3331 C C . THR B 2 30 ? 10.532 -10.157 -15.988 1.00 13.89 328 THR A C 1
ATOM 3332 O O . THR B 2 30 ? 10.633 -11.362 -15.748 1.00 16.97 328 THR A O 1
ATOM 3343 N N . PHE B 2 31 ? 10.122 -9.668 -17.156 1.00 13.64 329 PHE A N 1
ATOM 3344 C CA . PHE B 2 31 ? 9.694 -10.491 -18.263 1.00 12.48 329 PHE A CA 1
ATOM 3345 C C . PHE B 2 31 ? 10.563 -10.131 -19.462 1.00 14.49 329 PHE A C 1
ATOM 3346 O O . PHE B 2 31 ? 10.816 -8.948 -19.714 1.00 17.53 329 PHE A O 1
ATOM 3363 N N . ARG B 2 32 ? 11.003 -11.133 -20.213 1.00 13.64 330 ARG A N 1
ATOM 3364 C CA . ARG B 2 32 ? 11.873 -10.870 -21.347 1.00 17.24 330 ARG A CA 1
ATOM 3365 C C . ARG B 2 32 ? 11.369 -11.606 -22.582 1.00 16.05 330 ARG A C 1
ATOM 3366 O O . ARG B 2 32 ? 10.427 -12.384 -22.515 1.00 15.85 330 ARG A O 1
ATOM 3387 N N . LYS B 2 33 ? 12.011 -11.353 -23.715 1.00 15.84 331 LYS A N 1
ATOM 3388 C CA . LYS B 2 33 ? 11.681 -12.011 -24.972 1.00 18.83 331 LYS A CA 1
ATOM 3389 C C . LYS B 2 33 ? 11.510 -13.530 -24.809 1.00 17.54 331 LYS A C 1
ATOM 3390 O O . LYS B 2 33 ? 10.545 -14.129 -25.306 1.00 18.91 331 LYS A O 1
ATOM 3409 N N . GLU B 2 34 ? 12.443 -14.151 -24.096 1.00 16.40 332 GLU A N 1
ATOM 3410 C CA . GLU B 2 34 ? 12.420 -15.597 -23.911 1.00 17.10 332 GLU A CA 1
ATOM 3411 C C . GLU B 2 34 ? 11.145 -16.084 -23.222 1.00 20.45 332 GLU A C 1
ATOM 3412 O O . GLU B 2 34 ? 10.647 -17.165 -23.529 1.00 18.92 332 GLU A O 1
ATOM 3424 N N . ASP B 2 35 ? 10.607 -15.286 -22.301 1.00 15.39 333 ASP A N 1
ATOM 3425 C CA . ASP B 2 35 ? 9.402 -15.678 -21.581 1.00 15.10 333 ASP A CA 1
ATOM 3426 C C . ASP B 2 35 ? 8.169 -15.735 -22.488 1.00 17.79 333 ASP A C 1
ATOM 3427 O O . ASP B 2 35 ? 7.225 -16.478 -22.226 1.00 17.78 333 ASP A O 1
ATOM 3436 N N . MET B 2 36 ? 8.175 -14.960 -23.559 1.00 13.89 334 MET A N 1
ATOM 3437 C CA . MET B 2 36 ? 7.066 -14.984 -24.508 1.00 17.38 334 MET A CA 1
ATOM 3438 C C . MET B 2 36 ? 6.887 -16.378 -25.098 1.00 19.06 334 MET A C 1
ATOM 3439 O O . MET B 2 36 ? 5.770 -16.765 -25.444 1.00 18.54 334 MET A O 1
ATOM 3453 N N . LEU B 2 37 ? 7.991 -17.122 -25.203 1.00 17.38 335 LEU A N 1
ATOM 3454 C CA . LEU B 2 37 ? 8.018 -18.403 -25.905 1.00 19.69 335 LEU A CA 1
ATOM 3455 C C . LEU B 2 37 ? 7.902 -19.594 -24.965 1.00 20.39 335 LEU A C 1
ATOM 3456 O O . LEU B 2 37 ? 7.964 -20.747 -25.407 1.00 26.71 335 LEU A O 1
ATOM 3472 N N . GLN B 2 38 ? 7.736 -19.316 -23.674 1.00 18.94 336 GLN A N 1
ATOM 3473 C CA . GLN B 2 38 ? 7.754 -20.357 -22.646 1.00 21.40 336 GLN A CA 1
ATOM 3474 C C . GLN B 2 38 ? 6.332 -20.780 -22.265 1.00 24.05 336 GLN A C 1
ATOM 3475 O O . GLN B 2 38 ? 5.757 -20.279 -21.306 1.00 24.84 336 GLN A O 1
ATOM 3489 N N . GLN B 2 39 ? 5.759 -21.693 -23.046 1.00 23.21 337 GLN A N 1
ATOM 3490 C CA . GLN B 2 39 ? 4.486 -22.316 -22.692 1.00 29.40 337 GLN A CA 1
ATOM 3491 C C . GLN B 2 39 ? 3.367 -21.287 -22.526 1.00 24.47 337 GLN A C 1
ATOM 3492 O O . GLN B 2 39 ? 2.537 -21.386 -21.615 1.00 28.93 337 GLN A O 1
ATOM 3506 N N . ARG B 2 40 ? 3.356 -20.284 -23.387 1.00 19.40 338 ARG A N 1
ATOM 3507 C CA . ARG B 2 40 ? 2.298 -19.278 -23.353 1.00 16.87 338 ARG A CA 1
ATOM 3508 C C . ARG B 2 40 ? 1.541 -19.217 -24.676 1.00 17.97 338 ARG A C 1
ATOM 3509 O O . ARG B 2 40 ? 2.123 -19.359 -25.751 1.00 18.51 338 ARG A O 1
ATOM 3530 N N . GLN B 2 41 ? 0.230 -19.040 -24.571 1.00 12.99 339 GLN A N 1
ATOM 3531 C CA . GLN B 2 41 ? -0.626 -18.815 -25.721 1.00 14.20 339 GLN A CA 1
ATOM 3532 C C . GLN B 2 41 ? -0.919 -17.339 -25.871 1.00 13.89 339 GLN A C 1
ATOM 3533 O O . GLN B 2 41 ? -0.984 -16.591 -24.883 1.00 13.38 339 GLN A O 1
ATOM 3547 N N . LEU B 2 42 ? -1.100 -16.916 -27.111 1.00 12.87 340 LEU A N 1
ATOM 3548 C CA . LEU B 2 42 ? -1.524 -15.570 -27.395 1.00 14.25 340 LEU A CA 1
ATOM 3549 C C . LEU B 2 42 ? -3.041 -15.575 -27.599 1.00 12.06 340 LEU A C 1
ATOM 3550 O O . LEU B 2 42 ? -3.564 -16.310 -28.432 1.00 14.12 340 LEU A O 1
ATOM 3566 N N . HIS B 2 43 ? -3.746 -14.772 -26.811 1.00 12.76 341 HIS A N 1
ATOM 3567 C CA . HIS B 2 43 ? -5.190 -14.619 -26.964 1.00 13.23 341 HIS A CA 1
ATOM 3568 C C . HIS B 2 43 ? -5.567 -13.494 -27.932 1.00 13.29 341 HIS A C 1
ATOM 3569 O O . HIS B 2 43 ? -6.530 -13.620 -28.686 1.00 15.48 341 HIS A O 1
ATOM 3584 N N . LEU B 2 44 ? -4.847 -12.377 -27.876 1.00 12.58 342 LEU A N 1
ATOM 3585 C CA . LEU B 2 44 ? -5.161 -11.210 -28.690 1.00 13.32 342 LEU A CA 1
ATOM 3586 C C . LEU B 2 44 ? -3.949 -10.296 -28.704 1.00 12.79 342 LEU A C 1
ATOM 3587 O O . LEU B 2 44 ? -3.230 -10.198 -27.719 1.00 13.33 342 LEU A O 1
ATOM 3603 N N . GLU B 2 45 ? -3.718 -9.623 -29.818 1.00 12.30 343 GLU A N 1
ATOM 3604 C CA . GLU B 2 45 ? -2.713 -8.573 -29.858 1.00 12.81 343 GLU A CA 1
ATOM 3605 C C . GLU B 2 45 ? -3.186 -7.503 -30.811 1.00 13.73 343 GLU A C 1
ATOM 3606 O O . GLU B 2 45 ? -3.871 -7.785 -31.803 1.00 15.14 343 GLU A O 1
ATOM 3618 N N . GLY B 2 46 ? -2.864 -6.264 -30.477 1.00 12.80 344 GLY A N 1
ATOM 3619 C CA . GLY B 2 46 ? -3.193 -5.154 -31.345 1.00 12.58 344 GLY A CA 1
ATOM 3620 C C . GLY B 2 46 ? -2.727 -3.841 -30.776 1.00 12.46 344 GLY A C 1
ATOM 3621 O O . GLY B 2 46 ? -2.313 -3.753 -29.625 1.00 14.02 344 GLY A O 1
ATOM 3625 N N . ALA B 2 47 ? -2.829 -2.803 -31.587 1.00 14.65 345 ALA A N 1
ATOM 3626 C CA . ALA B 2 47 ? -2.410 -1.476 -31.184 1.00 15.05 345 ALA A CA 1
ATOM 3627 C C . ALA B 2 47 ? -3.398 -0.853 -30.198 1.00 12.07 345 ALA A C 1
ATOM 3628 O O . ALA B 2 47 ? -4.621 -0.896 -30.397 1.00 18.59 345 ALA A O 1
ATOM 3635 N N . LEU B 2 48 ? -2.845 -0.261 -29.148 1.00 13.81 346 LEU A N 1
ATOM 3636 C CA . LEU B 2 48 ? -3.594 0.553 -28.205 1.00 14.13 346 LEU A CA 1
ATOM 3637 C C . LEU B 2 48 ? -2.819 1.828 -27.976 1.00 16.91 346 LEU A C 1
ATOM 3638 O O . LEU B 2 48 ? -1.661 1.948 -28.396 1.00 15.11 346 LEU A O 1
ATOM 3654 N N . CYS B 2 49 ? -3.453 2.778 -27.306 1.00 16.92 347 CYS A N 1
ATOM 3655 C CA . CYS B 2 49 ? -2.751 3.931 -26.779 1.00 17.04 347 CYS A CA 1
ATOM 3656 C C . CYS B 2 49 ? -2.812 3.913 -25.252 1.00 18.19 347 CYS A C 1
ATOM 3657 O O . CYS B 2 49 ? -3.870 3.741 -24.653 1.00 19.20 347 CYS A O 1
ATOM 3665 N N . TRP B 2 50 ? -1.656 4.071 -24.628 1.00 17.35 348 TRP A N 1
ATOM 3666 C CA . TRP B 2 50 ? -1.564 4.112 -23.179 1.00 14.18 348 TRP A CA 1
ATOM 3667 C C . TRP B 2 50 ? -1.548 5.588 -22.798 1.00 17.27 348 TRP A C 1
ATOM 3668 O O . TRP B 2 50 ? -0.622 6.298 -23.155 1.00 21.14 348 TRP A O 1
ATOM 3689 N N . LYS B 2 51 ? -2.598 6.052 -22.121 1.00 17.53 349 LYS A N 1
ATOM 3690 C CA . LYS B 2 51 ? -2.705 7.462 -21.750 1.00 18.44 349 LYS A CA 1
ATOM 3691 C C . LYS B 2 51 ? -1.870 7.721 -20.509 1.00 21.63 349 LYS A C 1
ATOM 3692 O O . LYS B 2 51 ? -2.129 7.166 -19.447 1.00 26.69 349 LYS A O 1
ATOM 3711 N N . SER B 2 52 ? -0.852 8.558 -20.652 1.00 21.33 350 SER A N 1
ATOM 3712 C CA . SER B 2 52 ? 0.049 8.830 -19.545 1.00 23.71 350 SER A CA 1
ATOM 3713 C C . SER B 2 52 ? -0.560 9.861 -18.616 1.00 34.60 350 SER A C 1
ATOM 3714 O O . SER B 2 52 ? -1.614 10.428 -18.909 1.00 30.50 350 SER A O 1
ATOM 3722 N N . THR B 2 53 ? 0.116 10.109 -17.500 1.00 41.47 351 THR A N 1
ATOM 3723 C CA . THR B 2 53 ? -0.304 11.141 -16.562 1.00 40.80 351 THR A CA 1
ATOM 3724 C C . THR B 2 53 ? -0.298 12.513 -17.228 1.00 35.27 351 THR A C 1
ATOM 3725 O O . THR B 2 53 ? -1.233 13.295 -17.061 1.00 43.48 351 THR A O 1
ATOM 3736 N N . SER B 2 54 ? 0.756 12.809 -17.982 1.00 42.51 352 SER A N 1
ATOM 3737 C CA . SER B 2 54 ? 0.838 14.085 -18.685 1.00 37.78 352 SER A CA 1
ATOM 3738 C C . SER B 2 54 ? -0.314 14.254 -19.680 1.00 43.44 352 SER A C 1
ATOM 3739 O O . SER B 2 54 ? -0.489 15.331 -20.259 1.00 41.21 352 SER A O 1
ATOM 3747 N N . GLY B 2 55 ? -1.093 13.192 -19.881 1.00 38.14 353 GLY A N 1
ATOM 3748 C CA . GLY B 2 55 ? -2.220 13.227 -20.797 1.00 29.48 353 GLY A CA 1
ATOM 3749 C C . GLY B 2 55 ? -1.861 12.783 -22.207 1.00 34.16 353 GLY A C 1
ATOM 3750 O O . GLY B 2 55 ? -2.725 12.712 -23.082 1.00 32.01 353 GLY A O 1
ATOM 3754 N N . ARG B 2 56 ? -0.585 12.489 -22.438 1.00 33.38 354 ARG A N 1
ATOM 3755 C CA . ARG B 2 56 ? -0.132 12.077 -23.760 1.00 33.40 354 ARG A CA 1
ATOM 3756 C C . ARG B 2 56 ? -0.553 10.646 -24.050 1.00 26.52 354 ARG A C 1
ATOM 3757 O O . ARG B 2 56 ? -0.447 9.773 -23.191 1.00 26.21 354 ARG A O 1
ATOM 3778 N N . LEU B 2 57 ? -1.036 10.416 -25.268 1.00 23.78 355 LEU A N 1
ATOM 3779 C CA . LEU B 2 57 ? -1.387 9.082 -25.713 1.00 22.79 355 LEU A CA 1
ATOM 3780 C C . LEU B 2 57 ? -0.156 8.431 -26.335 1.00 27.89 355 LEU A C 1
ATOM 3781 O O . LEU B 2 57 ? 0.358 8.902 -27.345 1.00 29.23 355 LEU A O 1
ATOM 3797 N N . LYS B 2 58 ? 0.330 7.366 -25.709 1.00 20.64 356 LYS A N 1
ATOM 3798 C CA . LYS B 2 58 ? 1.519 6.674 -26.185 1.00 19.91 356 LYS A CA 1
ATOM 3799 C C . LYS B 2 58 ? 1.125 5.417 -26.940 1.00 15.51 356 LYS A C 1
ATOM 3800 O O . LYS B 2 58 ? 0.438 4.561 -26.389 1.00 17.42 356 LYS A O 1
ATOM 3819 N N . ASP B 2 59 ? 1.534 5.318 -28.204 1.00 18.62 357 ASP A N 1
ATOM 3820 C CA . ASP B 2 59 ? 1.256 4.130 -29.001 1.00 17.44 357 ASP A CA 1
ATOM 3821 C C . ASP B 2 59 ? 1.965 2.919 -28.414 1.00 17.28 357 ASP A C 1
ATOM 3822 O O . ASP B 2 59 ? 3.171 2.973 -28.143 1.00 19.51 357 ASP A O 1
ATOM 3831 N N . VAL B 2 60 ? 1.222 1.834 -28.213 1.00 14.46 358 VAL A N 1
ATOM 3832 C CA . VAL B 2 60 ? 1.816 0.572 -27.790 1.00 12.66 358 VAL A CA 1
ATOM 3833 C C . VAL B 2 60 ? 1.200 -0.573 -28.568 1.00 14.96 358 VAL A C 1
ATOM 3834 O O . VAL B 2 60 ? 0.110 -0.449 -29.135 1.00 15.71 358 VAL A O 1
ATOM 3847 N N . LEU B 2 61 ? 1.927 -1.682 -28.618 1.00 12.75 359 LEU A N 1
ATOM 3848 C CA . LEU B 2 61 ? 1.357 -2.957 -29.030 1.00 12.90 359 LEU A CA 1
ATOM 3849 C C . LEU B 2 61 ? 1.019 -3.704 -27.754 1.00 12.60 359 LEU A C 1
ATOM 3850 O O . LEU B 2 61 ? 1.892 -3.948 -26.914 1.00 12.71 359 LEU A O 1
ATOM 3866 N N . ALA B 2 62 ? -0.254 -4.030 -27.591 1.00 13.79 360 ALA A N 1
ATOM 3867 C CA . ALA B 2 62 ? -0.705 -4.803 -26.443 1.00 11.65 360 ALA A CA 1
ATOM 3868 C C . ALA B 2 62 ? -0.805 -6.269 -26.838 1.00 9.94 360 ALA A C 1
ATOM 3869 O O . ALA B 2 62 ? -1.382 -6.607 -27.882 1.00 11.89 360 ALA A O 1
ATOM 3876 N N . VAL B 2 63 ? -0.232 -7.124 -25.998 1.00 9.69 361 VAL A N 1
ATOM 3877 C CA . VAL B 2 63 ? -0.131 -8.546 -26.281 1.00 10.30 361 VAL A CA 1
ATOM 3878 C C . VAL B 2 63 ? -0.678 -9.326 -25.092 1.00 10.04 361 VAL A C 1
ATOM 3879 O O . VAL B 2 63 ? -0.053 -9.389 -24.035 1.00 10.70 361 VAL A O 1
ATOM 3892 N N . LEU B 2 64 ? -1.867 -9.889 -25.271 1.00 11.33 362 LEU A N 1
ATOM 3893 C CA . LEU B 2 64 ? -2.571 -10.610 -24.219 1.00 9.65 362 LEU A CA 1
ATOM 3894 C C . LEU B 2 64 ? -2.215 -12.080 -24.310 1.00 10.74 362 LEU A C 1
ATOM 3895 O O . LEU B 2 64 ? -2.552 -12.751 -25.294 1.00 13.19 362 LEU A O 1
ATOM 3911 N N . LEU B 2 65 ? -1.499 -12.556 -23.299 1.00 11.09 363 LEU A N 1
ATOM 3912 C CA . LEU B 2 65 ? -1.052 -13.933 -23.236 1.00 10.39 363 LEU A CA 1
ATOM 3913 C C . LEU B 2 65 ? -1.802 -14.714 -22.159 1.00 12.60 363 LEU A C 1
ATOM 3914 O O . LEU B 2 65 ? -2.714 -14.194 -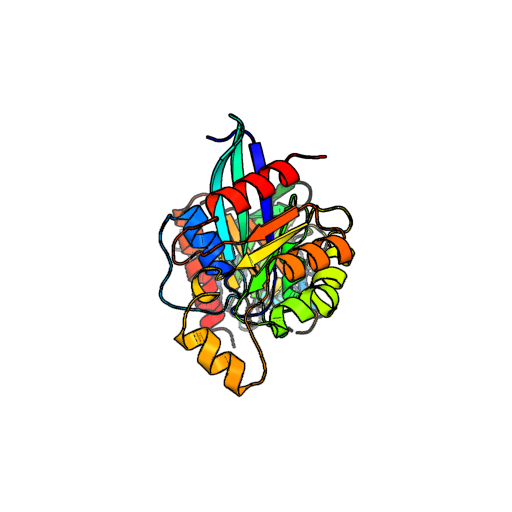21.515 1.00 14.38 363 LEU A O 1
ATOM 3930 N N . THR B 2 66 ? -1.489 -16.032 -22.025 1.00 15.23 364 THR A N 1
ATOM 3931 C CA . THR B 2 66 ? -2.081 -16.889 -21.067 1.00 15.39 364 THR A CA 1
ATOM 3932 C C . THR B 2 66 ? -2.117 -16.289 -19.709 1.00 13.79 364 THR A C 1
ATOM 3933 O O . THR B 2 66 ? -3.071 -16.401 -19.114 1.00 15.86 364 THR A O 1
ATOM 3944 N N . ASP B 2 67 ? -1.073 -15.633 -19.104 1.00 14.11 365 ASP A N 1
ATOM 3945 C CA . ASP B 2 67 ? -1.028 -15.184 -17.719 1.00 14.47 365 ASP A CA 1
ATOM 3946 C C . ASP B 2 67 ? -0.660 -13.723 -17.519 1.00 13.16 365 ASP A C 1
ATOM 3947 O O . ASP B 2 67 ? -0.628 -13.246 -16.381 1.00 14.93 365 ASP A O 1
ATOM 3956 N N . VAL B 2 68 ? -0.369 -13.016 -18.605 1.00 11.52 366 VAL A N 1
ATOM 3957 C CA . VAL B 2 68 ? 0.017 -11.615 -18.526 1.00 11.36 366 VAL A CA 1
ATOM 3958 C C . VAL B 2 68 ? -0.505 -10.845 -19.730 1.00 9.93 366 VAL A C 1
ATOM 3959 O O . VAL B 2 68 ? -0.773 -11.424 -20.784 1.00 11.22 366 VAL A O 1
ATOM 3972 N N . LEU B 2 69 ? -0.612 -9.534 -19.567 1.00 12.00 367 LEU A N 1
ATOM 3973 C CA . LEU B 2 69 ? -0.801 -8.609 -20.676 1.00 10.91 367 LEU A CA 1
ATOM 3974 C C . LEU B 2 69 ? 0.476 -7.770 -20.797 1.00 11.13 367 LEU A C 1
ATOM 3975 O O . LEU B 2 69 ? 0.893 -7.132 -19.823 1.00 13.29 367 LEU A O 1
ATOM 3991 N N . LEU B 2 70 ? 1.092 -7.790 -21.976 1.00 11.05 368 LEU A N 1
ATOM 3992 C CA . LEU B 2 70 ? 2.320 -7.046 -22.241 1.00 10.50 368 LEU A CA 1
ATOM 3993 C C . LEU B 2 70 ? 2.002 -5.767 -22.983 1.00 11.22 368 LEU A C 1
ATOM 3994 O O . LEU B 2 70 ? 1.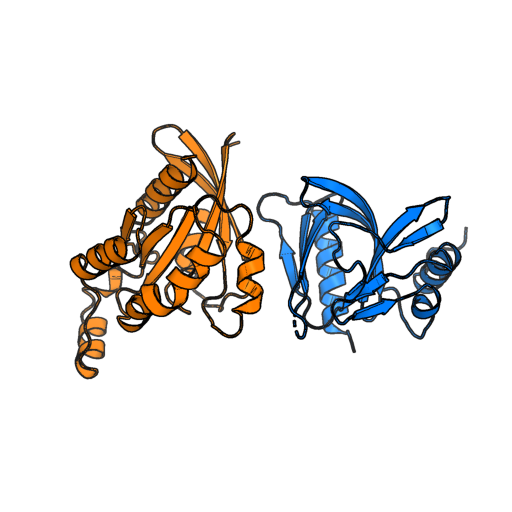179 -5.752 -23.908 1.00 13.10 368 LEU A O 1
ATOM 4010 N N . LEU B 2 71 ? 2.677 -4.693 -22.600 1.00 11.40 369 LEU A N 1
ATOM 4011 C CA . LEU B 2 71 ? 2.579 -3.436 -23.331 1.00 12.06 369 LEU A CA 1
ATOM 4012 C C . LEU B 2 71 ? 3.954 -3.133 -23.904 1.00 11.82 369 LEU A C 1
ATOM 4013 O O . LEU B 2 71 ? 4.920 -2.976 -23.147 1.00 14.31 369 LEU A O 1
ATOM 4029 N N . LEU B 2 72 ? 4.051 -3.085 -25.235 1.00 13.18 370 LEU A N 1
ATOM 4030 C CA . LEU B 2 72 ? 5.333 -2.903 -25.912 1.00 12.94 370 LEU A CA 1
ATOM 4031 C C . LEU B 2 72 ? 5.360 -1.606 -26.705 1.00 13.69 370 LEU A C 1
ATOM 4032 O O . LEU B 2 72 ? 4.350 -1.204 -27.258 1.00 15.61 370 LEU A O 1
ATOM 4048 N N . GLN B 2 73 ? 6.529 -0.979 -26.794 1.00 16.28 371 GLN A N 1
ATOM 4049 C CA . GLN B 2 73 ? 6.737 0.157 -27.692 1.00 19.95 371 GLN A CA 1
ATOM 4050 C C . GLN B 2 73 ? 7.721 -0.232 -28.782 1.00 27.67 371 GLN A C 1
ATOM 4051 O O . GLN B 2 73 ? 8.325 -1.294 -28.715 1.00 22.43 371 GLN A O 1
ATOM 4065 N N . GLU B 2 74 ? 7.888 0.645 -29.772 1.00 36.86 372 GLU A N 1
ATOM 4066 C CA . GLU B 2 74 ? 8.857 0.440 -30.853 1.00 39.16 372 GLU A CA 1
ATOM 4067 C C . GLU B 2 74 ? 10.135 1.243 -30.643 1.00 39.75 372 GLU A C 1
ATOM 4068 O O . GLU B 2 74 ? 10.101 2.376 -30.159 1.00 38.54 372 GLU A O 1
ATOM 4080 N N . LYS B 2 75 ? 11.264 0.660 -31.027 1.00 39.25 373 LYS A N 1
ATOM 4081 C CA . LYS B 2 75 ? 12.536 1.369 -30.986 1.00 40.18 373 LYS A CA 1
ATOM 4082 C C . LYS B 2 75 ? 13.527 0.696 -31.923 1.00 42.27 373 LYS A C 1
ATOM 4083 O O . LYS B 2 75 ? 13.787 -0.498 -31.808 1.00 38.36 373 LYS A O 1
ATOM 4102 N N . ASP B 2 76 ? 14.072 1.472 -32.854 1.00 44.50 374 ASP A N 1
ATOM 4103 C CA . ASP B 2 76 ? 14.989 0.943 -33.855 1.00 43.05 374 ASP A CA 1
ATOM 4104 C C . ASP B 2 76 ? 14.429 -0.322 -34.492 1.00 42.96 374 ASP A C 1
ATOM 4105 O O . ASP B 2 76 ? 15.136 -1.322 -34.616 1.00 44.68 374 ASP A O 1
ATOM 4114 N N . GLN B 2 77 ? 13.153 -0.283 -34.868 1.00 39.68 375 GLN A N 1
ATOM 4115 C CA . GLN B 2 77 ? 12.547 -1.375 -35.624 1.00 41.57 375 GLN A CA 1
ATOM 4116 C C . GLN B 2 77 ? 12.326 -2.648 -34.796 1.00 33.69 375 GLN A C 1
ATOM 4117 O O . GLN B 2 77 ? 11.994 -3.703 -35.332 1.00 29.46 375 GLN A O 1
ATOM 4131 N N . LYS B 2 78 ? 12.491 -2.549 -33.484 1.00 34.37 376 LYS A N 1
ATOM 4132 C CA . LYS B 2 78 ? 12.277 -3.699 -32.616 1.00 27.18 376 LYS A CA 1
ATOM 4133 C C . LYS B 2 78 ? 11.307 -3.314 -31.516 1.00 25.48 376 LYS A C 1
ATOM 4134 O O . LYS B 2 78 ? 11.111 -2.138 -31.250 1.00 29.19 376 LYS A O 1
ATOM 4153 N N . TYR B 2 79 ? 10.703 -4.298 -30.864 1.00 19.77 377 TYR A N 1
ATOM 4154 C CA . TYR B 2 79 ? 9.872 -3.997 -29.713 1.00 18.74 377 TYR A CA 1
ATOM 4155 C C . TYR B 2 79 ? 10.720 -3.910 -28.455 1.00 23.11 377 TYR A C 1
ATOM 4156 O O . TYR B 2 79 ? 11.681 -4.664 -28.272 1.00 22.40 377 TYR A O 1
ATOM 4174 N N . VAL B 2 80 ? 10.341 -2.979 -27.590 1.00 20.59 378 VAL A N 1
ATOM 4175 C CA . VAL B 2 80 ? 10.874 -2.901 -26.251 1.00 16.34 378 VAL A CA 1
ATOM 4176 C C . VAL B 2 80 ? 9.662 -2.875 -25.315 1.00 16.72 378 VAL A C 1
ATOM 4177 O O . VAL B 2 80 ? 8.554 -2.525 -25.734 1.00 17.44 378 VAL A O 1
ATOM 4190 N N . PHE B 2 81 ? 9.853 -3.250 -24.059 1.00 15.82 379 PHE A N 1
ATOM 4191 C CA . PHE B 2 81 ? 8.773 -3.142 -23.098 1.00 17.20 379 PHE A CA 1
ATOM 4192 C C . PHE B 2 81 ? 8.527 -1.658 -22.825 1.00 14.98 379 PHE A C 1
ATOM 4193 O O . PHE B 2 81 ? 9.467 -0.855 -22.721 1.00 19.80 379 PHE A O 1
ATOM 4210 N N . ALA B 2 82 ? 7.251 -1.298 -22.745 1.00 16.39 380 ALA A N 1
ATOM 4211 C CA . ALA B 2 82 ? 6.853 0.095 -22.731 1.00 16.09 380 ALA A CA 1
ATOM 4212 C C . ALA B 2 82 ? 7.316 0.782 -21.464 1.00 16.23 380 ALA A C 1
ATOM 4213 O O . ALA B 2 82 ? 7.316 0.184 -20.385 1.00 19.94 380 ALA A O 1
ATOM 4220 N N . SER B 2 83 ? 7.714 2.040 -21.618 1.00 21.78 381 SER A N 1
ATOM 4221 C CA . SER B 2 83 ? 8.108 2.888 -20.503 1.00 23.62 381 SER A CA 1
ATOM 4222 C C . SER B 2 83 ? 7.141 4.056 -20.397 1.00 27.47 381 SER A C 1
ATOM 4223 O O . SER B 2 83 ? 7.266 5.041 -21.117 1.00 29.91 381 SER A O 1
ATOM 4231 N N . VAL B 2 84 ? 6.169 3.939 -19.507 1.00 25.17 382 VAL A N 1
ATOM 4232 C CA . VAL B 2 84 ? 5.193 4.999 -19.320 1.00 21.69 382 VAL A CA 1
ATOM 4233 C C . VAL B 2 84 ? 4.932 5.162 -17.829 1.00 23.90 382 VAL A C 1
ATOM 4234 O O . VAL B 2 84 ? 4.519 4.215 -17.159 1.00 22.84 382 VAL A O 1
ATOM 4247 N N . ASP B 2 85 ? 5.201 6.365 -17.323 1.00 31.20 383 ASP A N 1
ATOM 4248 C CA . ASP B 2 85 ? 4.968 6.729 -15.923 1.00 29.22 383 ASP A CA 1
ATOM 4249 C C . ASP B 2 85 ? 5.601 5.768 -14.917 1.00 29.72 383 ASP A C 1
ATOM 4250 O O . ASP B 2 85 ? 5.131 5.653 -13.783 1.00 29.18 383 ASP A O 1
ATOM 4259 N N . SER B 2 86 ? 6.664 5.085 -15.334 1.00 27.30 384 SER A N 1
ATOM 4260 C CA . SER B 2 86 ? 7.365 4.143 -14.470 1.00 28.55 384 SER A CA 1
ATOM 4261 C C . SER B 2 86 ? 6.465 3.016 -13.962 1.00 24.82 384 SER A C 1
ATOM 4262 O O . SER B 2 86 ? 6.772 2.385 -12.954 1.00 26.31 384 SER A O 1
ATOM 4270 N N . LYS B 2 87 ? 5.358 2.767 -14.662 1.00 21.46 385 LYS A N 1
ATOM 4271 C CA . LYS B 2 87 ? 4.427 1.704 -14.289 1.00 21.56 385 LYS A CA 1
ATOM 4272 C C . LYS B 2 87 ? 4.835 0.386 -14.934 1.00 19.45 385 LYS A C 1
ATOM 4273 O O . LYS B 2 87 ? 5.413 0.377 -16.020 1.00 23.14 385 LYS A O 1
ATOM 4292 N N . PRO B 2 88 ? 4.537 -0.739 -14.268 1.00 17.75 386 PRO A N 1
ATOM 4293 C CA . PRO B 2 88 ? 4.885 -2.035 -14.862 1.00 18.72 386 PRO A CA 1
ATOM 4294 C C . PRO B 2 88 ? 4.220 -2.220 -16.229 1.00 16.06 386 PRO A C 1
ATOM 4295 O O . PRO B 2 88 ? 2.998 -2.086 -16.330 1.00 17.17 386 PRO A O 1
ATOM 4306 N N . PRO B 2 89 ? 5.015 -2.510 -17.274 1.00 15.96 387 PRO A N 1
ATOM 4307 C CA . PRO B 2 89 ? 4.421 -2.752 -18.589 1.00 14.08 387 PRO A CA 1
ATOM 4308 C C . PRO B 2 89 ? 4.015 -4.213 -18.782 1.00 12.75 387 PRO A C 1
ATOM 4309 O O . PRO B 2 89 ? 3.519 -4.566 -19.850 1.00 15.02 387 PRO A O 1
ATOM 4320 N N . VAL B 2 90 ? 4.234 -5.040 -17.761 1.00 13.53 388 VAL A N 1
ATOM 4321 C CA . VAL B 2 90 ? 3.814 -6.438 -17.773 1.00 11.74 388 VAL A CA 1
ATOM 4322 C C . VAL B 2 90 ? 2.790 -6.596 -16.659 1.00 15.66 388 VAL A C 1
ATOM 4323 O O . VAL B 2 90 ? 3.123 -6.447 -15.488 1.00 19.46 388 VAL A O 1
ATOM 4336 N N . ILE B 2 91 ? 1.549 -6.891 -17.032 1.00 12.72 389 ILE A N 1
ATOM 4337 C CA . ILE B 2 91 ? 0.425 -6.877 -16.106 1.00 12.72 389 ILE A CA 1
ATOM 4338 C C . ILE B 2 91 ? -0.019 -8.304 -15.849 1.00 12.01 389 ILE A C 1
ATOM 4339 O O . ILE B 2 91 ? -0.349 -9.022 -16.790 1.00 11.89 389 ILE A O 1
ATOM 4355 N N . SER B 2 92 ? 0.019 -8.739 -14.595 1.00 15.83 390 SER A N 1
ATOM 4356 C CA . SER B 2 92 ? -0.471 -10.066 -14.255 1.00 17.17 390 SER A CA 1
ATOM 4357 C C . SER B 2 92 ? -1.981 -10.122 -14.426 1.00 15.45 390 SER A C 1
ATOM 4358 O O . SER B 2 92 ? -2.688 -9.206 -14.020 1.00 15.72 390 SER A O 1
ATOM 4366 N N . LEU B 2 93 ? -2.474 -11.207 -15.016 1.00 13.32 391 LEU A N 1
ATOM 4367 C CA . LEU B 2 93 ? -3.907 -11.360 -15.213 1.00 13.82 391 LEU A CA 1
ATOM 4368 C C . LEU B 2 93 ? -4.637 -11.766 -13.943 1.00 18.45 391 LEU A C 1
ATOM 4369 O O . LEU B 2 93 ? -5.856 -11.592 -13.841 1.00 21.28 391 LEU A O 1
ATOM 4385 N N . GLN B 2 94 ? -3.910 -12.303 -12.971 1.00 15.59 392 GLN A N 1
ATOM 4386 C CA . GLN B 2 94 ? -4.555 -12.679 -11.722 1.00 18.95 392 GLN A CA 1
ATOM 4387 C C . GLN B 2 94 ? -5.117 -11.441 -11.000 1.00 17.79 392 GLN A C 1
ATOM 4388 O O . GLN B 2 94 ? -4.389 -10.490 -10.717 1.00 27.46 392 GLN A O 1
ATOM 4402 N N . LYS B 2 95 ? -6.420 -11.446 -10.753 1.00 29.28 393 LYS A N 1
ATOM 4403 C CA . LYS B 2 95 ? -7.080 -10.383 -9.994 1.00 27.39 393 LYS A CA 1
ATOM 4404 C C . LYS B 2 95 ? -7.198 -9.075 -10.780 1.00 24.05 393 LYS A C 1
ATOM 4405 O O . LYS B 2 95 ? -7.474 -8.018 -10.215 1.00 31.29 393 LYS A O 1
ATOM 4424 N N . LEU B 2 96 ? -7.042 -9.161 -12.088 1.00 18.18 394 LEU A N 1
ATOM 4425 C CA . LEU B 2 96 ? -7.183 -7.999 -12.953 1.00 14.41 394 LEU A CA 1
ATOM 4426 C C . LEU B 2 96 ? -8.649 -7.784 -13.237 1.00 14.14 394 LEU A C 1
ATOM 4427 O O . LEU B 2 96 ? -9.375 -8.724 -13.536 1.00 16.21 394 LEU A O 1
ATOM 4443 N N . ILE B 2 97 ? -9.102 -6.540 -13.113 1.00 14.27 395 ILE A N 1
ATOM 4444 C CA . ILE B 2 97 ? -10.442 -6.206 -13.561 1.00 14.44 395 ILE A CA 1
ATOM 4445 C C . ILE B 2 97 ? -10.387 -5.126 -14.624 1.00 12.72 395 ILE A C 1
ATOM 4446 O O . ILE B 2 97 ? -9.407 -4.374 -14.742 1.00 13.71 395 ILE A O 1
ATOM 4462 N N . VAL B 2 98 ? -11.447 -5.069 -15.407 1.00 12.05 396 VAL A N 1
ATOM 4463 C CA . VAL B 2 98 ? -11.539 -4.097 -16.482 1.00 11.35 396 VAL A CA 1
ATOM 4464 C C . VAL B 2 98 ? -12.835 -3.311 -16.328 1.00 12.05 396 VAL A C 1
ATOM 4465 O O . VAL B 2 98 ? -13.865 -3.860 -15.920 1.00 12.28 396 VAL A O 1
ATOM 4478 N N . ARG B 2 99 ? -12.768 -2.021 -16.644 1.00 10.84 397 ARG A N 1
ATOM 4479 C CA . ARG B 2 99 ? -13.916 -1.140 -16.563 1.00 10.96 397 ARG A CA 1
ATOM 4480 C C . ARG B 2 99 ? -13.971 -0.176 -17.739 1.00 12.57 397 ARG A C 1
ATOM 4481 O O . ARG B 2 99 ? -12.942 0.247 -18.276 1.00 13.89 397 ARG A O 1
ATOM 4502 N N . GLU B 2 100 ? -15.189 0.186 -18.130 1.00 13.17 398 GLU A N 1
ATOM 4503 C CA . GLU B 2 100 ? -15.365 1.217 -19.121 1.00 14.51 398 GLU A CA 1
ATOM 4504 C C . GLU B 2 100 ? -14.938 2.544 -18.514 1.00 12.88 398 GLU A C 1
ATOM 4505 O O . GLU B 2 100 ? -15.012 2.723 -17.308 1.00 14.15 398 GLU A O 1
ATOM 4517 N N . VAL B 2 101 ? -14.471 3.453 -19.364 1.00 12.84 399 VAL A N 1
ATOM 4518 C CA . VAL B 2 101 ? -14.290 4.849 -18.998 1.00 12.20 399 VAL A CA 1
ATOM 4519 C C . VAL B 2 101 ? -15.570 5.584 -19.377 1.00 11.34 399 VAL A C 1
ATOM 4520 O O . VAL B 2 101 ? -15.911 5.699 -20.558 1.00 11.77 399 VAL A O 1
ATOM 4533 N N . ALA B 2 102 ? -16.303 6.048 -18.375 1.00 11.27 400 ALA A N 1
ATOM 4534 C CA . ALA B 2 102 ? -17.655 6.537 -18.603 1.00 10.75 400 ALA A CA 1
ATOM 4535 C C . ALA B 2 102 ? -17.728 7.690 -19.602 1.00 13.32 400 ALA A C 1
ATOM 4536 O O . ALA B 2 102 ? -18.712 7.809 -20.326 1.00 15.84 400 ALA A O 1
ATOM 4543 N N . ASN B 2 103 ? -16.704 8.529 -19.666 1.00 13.79 401 ASN A N 1
ATOM 4544 C CA . ASN B 2 103 ? -16.767 9.677 -20.577 1.00 14.24 401 ASN A CA 1
ATOM 4545 C C . ASN B 2 103 ? -15.988 9.509 -21.876 1.00 13.88 401 ASN A C 1
ATOM 4546 O O . ASN B 2 103 ? -15.828 10.468 -22.622 1.00 17.34 401 ASN A O 1
ATOM 4557 N N . GLU B 2 104 ? -15.508 8.289 -22.132 1.00 16.67 402 GLU A N 1
ATOM 4558 C CA . GLU B 2 104 ? -14.769 8.003 -23.349 1.00 14.95 402 GLU A CA 1
ATOM 4559 C C . GLU B 2 104 ? -15.010 6.565 -23.810 1.00 13.44 402 GLU A C 1
ATOM 4560 O O . GLU B 2 104 ? -14.389 5.617 -23.312 1.00 16.21 402 GLU A O 1
ATOM 4572 N N . GLU B 2 105 ? -15.884 6.404 -24.801 1.00 16.37 403 GLU A N 1
ATOM 4573 C CA . GLU B 2 105 ? -16.342 5.077 -25.202 1.00 19.99 403 GLU A CA 1
ATOM 4574 C C . GLU B 2 105 ? -15.249 4.239 -25.874 1.00 15.29 403 GLU A C 1
ATOM 4575 O O . GLU B 2 105 ? -15.392 3.034 -26.016 1.00 16.47 403 GLU A O 1
ATOM 4587 N N . LYS B 2 106 ? -14.165 4.883 -26.286 1.00 16.21 404 LYS A N 1
ATOM 4588 C CA . LYS B 2 106 ? -13.047 4.180 -26.899 1.00 18.98 404 LYS A CA 1
ATOM 4589 C C . LYS B 2 106 ? -12.097 3.598 -25.870 1.00 18.80 404 LYS A C 1
ATOM 4590 O O . LYS B 2 106 ? -11.255 2.767 -26.224 1.00 17.30 404 LYS A O 1
ATOM 4609 N N . ALA B 2 107 ? -12.216 4.026 -24.608 1.00 16.01 405 ALA A N 1
ATOM 4610 C CA . ALA B 2 107 ? -11.213 3.669 -23.598 1.00 15.96 405 ALA A CA 1
ATOM 4611 C C . ALA B 2 107 ? -11.681 2.652 -22.569 1.00 15.80 405 ALA A C 1
ATOM 4612 O O . ALA B 2 107 ? -12.875 2.376 -22.429 1.00 16.92 405 ALA A O 1
ATOM 4619 N N . MET B 2 108 ? -10.706 2.107 -21.840 1.00 13.27 406 MET A N 1
ATOM 4620 C CA . MET B 2 108 ? -10.961 1.167 -20.765 1.00 12.34 406 MET A CA 1
ATOM 4621 C C . MET B 2 108 ? -9.925 1.378 -19.674 1.00 13.94 406 MET A C 1
ATOM 4622 O O . MET B 2 108 ? -8.787 1.761 -19.958 1.00 13.13 406 MET A O 1
ATOM 4636 N N . PHE B 2 109 ? -10.343 1.142 -18.433 1.00 10.45 407 PHE A N 1
ATOM 4637 C CA . PHE B 2 109 ? -9.443 1.070 -17.292 1.00 10.96 407 PHE A CA 1
ATOM 4638 C C . PHE B 2 109 ? -9.097 -0.387 -17.031 1.00 10.87 407 PHE A C 1
ATOM 4639 O O . PHE B 2 109 ? -9.975 -1.248 -17.008 1.00 11.94 407 PHE A O 1
ATOM 4656 N N . LEU B 2 110 ? -7.807 -0.659 -16.843 1.00 10.80 408 LEU A N 1
ATOM 4657 C CA . LEU B 2 110 ? -7.327 -1.958 -16.381 1.00 12.99 408 LEU A CA 1
ATOM 4658 C C . LEU B 2 110 ? -6.807 -1.732 -14.985 1.00 13.07 408 LEU A C 1
ATOM 4659 O O . LEU B 2 110 ? -5.966 -0.857 -14.769 1.00 13.95 408 LEU A O 1
ATOM 4675 N N . ILE B 2 111 ? -7.329 -2.494 -14.031 1.00 12.58 409 ILE A N 1
ATOM 4676 C CA . ILE B 2 111 ? -6.924 -2.342 -12.636 1.00 13.60 409 ILE A CA 1
ATOM 4677 C C . ILE B 2 111 ? -6.409 -3.665 -12.112 1.00 15.67 409 ILE A C 1
ATOM 4678 O O . ILE B 2 111 ? -7.154 -4.642 -12.010 1.00 15.93 409 ILE A O 1
ATOM 4694 N N . SER B 2 112 ? -5.130 -3.701 -11.788 1.00 18.26 410 SER A N 1
ATOM 4695 C CA . SER B 2 112 ? -4.540 -4.942 -11.271 1.00 17.75 410 SER A CA 1
ATOM 4696 C C . SER B 2 112 ? -4.466 -4.878 -9.710 1.00 23.25 410 SER A C 1
ATOM 4697 O O . SER B 2 112 ? -4.338 -3.776 -9.209 1.00 21.97 410 SER A O 1
ATOM 4705 N N . ALA B 2 113 ? -4.563 -6.026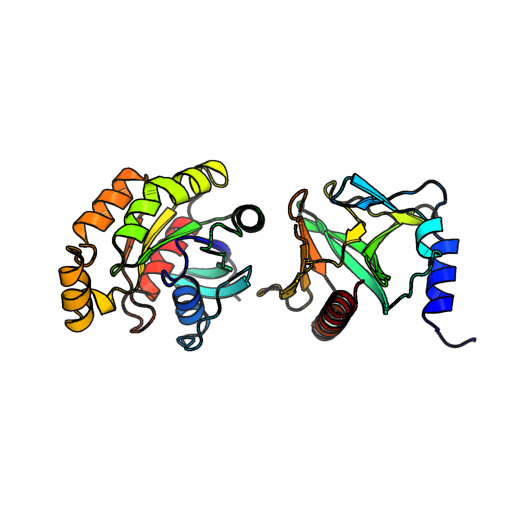 -8.991 1.00 30.71 411 ALA A N 1
ATOM 4706 C CA . ALA B 2 113 ? -4.472 -6.136 -7.491 1.00 33.87 411 ALA A CA 1
ATOM 4707 C C . ALA B 2 113 ? -3.379 -7.131 -7.075 1.00 35.55 411 ALA A C 1
ATOM 4708 O O . ALA B 2 113 ? -3.157 -8.107 -7.779 1.00 28.34 411 ALA A O 1
ATOM 4715 N N . MET B 2 115 ? -1.048 -7.740 -3.797 1.00 55.78 413 MET A N 1
ATOM 4716 C CA . MET B 2 115 ? 0.048 -8.353 -3.052 1.00 40.41 413 MET A CA 1
ATOM 4717 C C . MET B 2 115 ? 1.099 -7.283 -2.708 1.00 26.95 413 MET A C 1
ATOM 4718 O O . MET B 2 115 ? 1.420 -6.960 -1.551 1.00 29.06 413 MET A O 1
ATOM 4721 N N . GLN B 2 116 ? 1.623 -6.702 -3.773 1.00 29.87 414 GLN A N 1
ATOM 4722 C CA . GLN B 2 116 ? 2.627 -5.597 -3.749 1.00 24.49 414 GLN A CA 1
ATOM 4723 C C . GLN B 2 116 ? 1.865 -4.285 -4.059 1.00 23.35 414 GLN A C 1
ATOM 4724 O O . GLN B 2 116 ? 2.448 -3.223 -4.250 1.00 31.02 414 GLN A O 1
ATOM 4738 N N . GLY B 2 117 ? 0.539 -4.391 -4.120 1.00 26.36 415 GLY A N 1
ATOM 4739 C CA . GLY B 2 117 ? -0.298 -3.229 -4.340 1.00 24.78 415 GLY A CA 1
ATOM 4740 C C . GLY B 2 117 ? -1.005 -3.313 -5.679 1.00 24.58 415 GLY A C 1
ATOM 4741 O O . GLY B 2 117 ? -0.714 -4.191 -6.492 1.00 25.15 415 GLY A O 1
ATOM 4745 N N . PRO B 2 118 ? -1.907 -2.366 -5.947 1.00 21.93 416 PRO A N 1
ATOM 4746 C CA . PRO B 2 118 ? -2.612 -2.253 -7.224 1.00 19.28 416 PRO A CA 1
ATOM 4747 C C . PRO B 2 118 ? -2.044 -1.197 -8.174 1.00 19.11 416 PRO A C 1
ATOM 4748 O O . PRO B 2 118 ? -1.238 -0.348 -7.804 1.00 21.29 416 PRO A O 1
ATOM 4759 N N . GLU B 2 119 ? -2.502 -1.262 -9.420 1.00 15.77 417 GLU A N 1
ATOM 4760 C CA . GLU B 2 119 ? -2.079 -0.338 -10.462 1.00 17.72 417 GLU A CA 1
ATOM 4761 C C . GLU B 2 119 ? -3.244 -0.099 -11.402 1.00 18.69 417 GLU A C 1
ATOM 4762 O O . GLU B 2 119 ? -4.040 -1.000 -11.646 1.00 20.06 417 GLU A O 1
ATOM 4774 N N . MET B 2 120 ? -3.355 1.116 -11.921 1.00 14.59 418 MET A N 1
ATOM 4775 C CA . MET B 2 120 ? -4.400 1.419 -12.886 1.00 15.06 418 MET A CA 1
ATOM 4776 C C . MET B 2 120 ? -3.797 1.886 -14.194 1.00 18.65 418 MET A C 1
ATOM 4777 O O . MET B 2 120 ? -2.845 2.663 -14.207 1.00 19.67 418 MET A O 1
ATOM 4791 N N . TYR B 2 121 ? -4.362 1.393 -15.291 1.00 14.33 419 TYR A N 1
ATOM 4792 C CA . TYR B 2 121 ? -3.949 1.759 -16.643 1.00 13.25 419 TYR A CA 1
ATOM 4793 C C . TYR B 2 121 ? -5.164 2.257 -17.407 1.00 13.02 419 TYR A C 1
ATOM 4794 O O . TYR B 2 121 ? -6.220 1.637 -17.356 1.00 15.86 419 TYR A O 1
ATOM 4812 N N . GLU B 2 122 ? -5.007 3.360 -18.131 1.00 14.03 420 GLU A N 1
ATOM 4813 C CA . GLU B 2 122 ? -6.076 3.882 -18.961 1.00 15.26 420 GLU A CA 1
ATOM 4814 C C . GLU B 2 122 ? -5.661 3.709 -20.416 1.00 14.81 420 GLU A C 1
ATOM 4815 O O . GLU B 2 122 ? -4.729 4.348 -20.897 1.00 16.87 420 GLU A O 1
ATOM 4827 N N . MET B 2 123 ? -6.360 2.820 -21.101 1.00 11.87 421 MET A N 1
ATOM 4828 C CA . MET B 2 123 ? -5.989 2.418 -22.451 1.00 12.38 421 MET A CA 1
ATOM 4829 C C . MET B 2 123 ? -7.056 2.835 -23.451 1.00 16.74 421 MET A C 1
ATOM 4830 O O . MET B 2 123 ? -8.256 2.662 -23.215 1.00 16.39 421 MET A O 1
ATOM 4844 N N . TYR B 2 124 ? -6.609 3.362 -24.585 1.00 16.00 422 TYR A N 1
ATOM 4845 C CA . TYR B 2 124 ? -7.509 3.797 -25.639 1.00 15.19 422 TYR A CA 1
ATOM 4846 C C . TYR B 2 124 ? -7.428 2.861 -26.828 1.00 17.40 422 TYR A C 1
ATOM 4847 O O . TYR B 2 124 ? -6.332 2.518 -27.281 1.00 17.75 422 TYR A O 1
ATOM 4865 N N . THR B 2 125 ? -8.595 2.448 -27.310 1.00 18.30 423 THR A N 1
ATO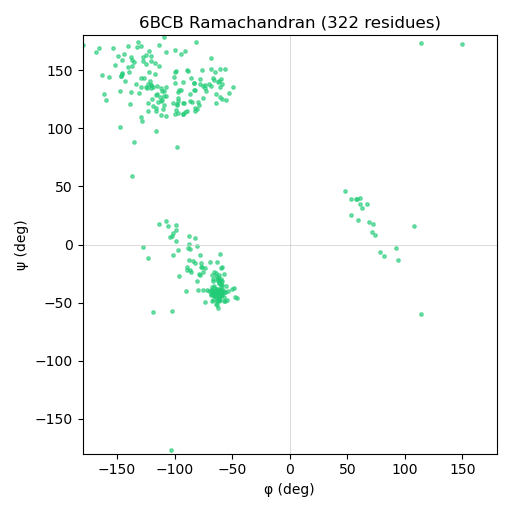M 4866 C CA . THR B 2 125 ? -8.722 1.696 -28.544 1.00 17.76 423 THR A CA 1
ATOM 4867 C C . THR B 2 125 ? -9.222 2.634 -29.645 1.00 15.66 423 THR A C 1
ATOM 4868 O O . THR B 2 125 ? -9.422 3.832 -29.424 1.00 20.04 423 THR A O 1
ATOM 4879 N N . SER B 2 126 ? -9.448 2.078 -30.827 1.00 20.35 424 SER A N 1
ATOM 4880 C CA . SER B 2 126 ? -9.866 2.895 -31.956 1.00 18.31 424 SER A CA 1
ATOM 4881 C C . SER B 2 126 ? -11.368 3.195 -31.980 1.00 23.81 424 SER A C 1
ATOM 4882 O O . SER B 2 126 ? -11.802 4.106 -32.679 1.00 23.82 424 SER A O 1
ATOM 4890 N N . SER B 2 127 ? -12.155 2.449 -31.210 1.00 21.41 425 SER A N 1
ATOM 4891 C CA . SER B 2 127 ? -13.604 2.582 -31.268 1.00 18.95 425 SER A CA 1
ATOM 4892 C C . SER B 2 127 ? -14.290 1.867 -30.123 1.00 19.20 425 SER A C 1
ATOM 4893 O O . SER B 2 127 ? -13.684 1.026 -29.445 1.00 17.11 425 SER A O 1
ATOM 4901 N N . LYS B 2 128 ? -15.569 2.170 -29.918 1.00 22.11 426 LYS A N 1
ATOM 4902 C CA . LYS B 2 128 ? -16.344 1.496 -28.885 1.00 21.02 426 LYS A CA 1
ATOM 4903 C C . LYS B 2 128 ? -16.394 -0.022 -29.142 1.00 19.55 426 LYS A C 1
ATOM 4904 O O . LYS B 2 128 ? -16.311 -0.832 -28.215 1.00 21.16 426 LYS A O 1
ATOM 4923 N N . GLU B 2 129 ? -16.535 -0.401 -30.405 1.00 22.74 427 GLU A N 1
ATOM 4924 C CA . GLU B 2 129 ? -16.569 -1.813 -30.781 1.00 22.27 427 GLU A CA 1
ATOM 4925 C C . GLU B 2 129 ? -15.255 -2.503 -30.402 1.00 20.27 427 GLU A C 1
ATOM 4926 O O . GLU B 2 129 ? -15.250 -3.608 -29.852 1.00 21.86 427 GLU A O 1
ATOM 4938 N N . ASP B 2 130 ? -14.139 -1.849 -30.701 1.00 18.08 428 ASP A N 1
ATOM 4939 C CA . ASP B 2 130 ? -12.832 -2.391 -30.353 1.00 17.58 428 ASP A CA 1
ATOM 4940 C C . ASP B 2 130 ? -12.654 -2.455 -28.827 1.00 17.33 428 ASP A C 1
ATOM 4941 O O . ASP B 2 130 ? -12.075 -3.400 -28.309 1.00 15.93 428 ASP A O 1
ATOM 4950 N N . ARG B 2 131 ? -13.161 -1.460 -28.113 1.00 17.63 429 ARG A N 1
ATOM 4951 C CA . ARG B 2 131 ? -13.126 -1.509 -26.656 1.00 16.14 429 ARG A CA 1
ATOM 4952 C C . ARG B 2 131 ? -13.814 -2.767 -26.139 1.00 16.02 429 ARG A C 1
ATOM 4953 O O . ARG B 2 131 ? -13.264 -3.485 -25.309 1.00 16.55 429 ARG A O 1
ATOM 4974 N N . ASN B 2 132 ? -15.008 -3.041 -26.647 1.00 18.22 430 ASN A N 1
ATOM 4975 C CA . ASN B 2 132 ? -15.770 -4.207 -26.221 1.00 18.83 430 ASN A CA 1
ATOM 4976 C C . ASN B 2 132 ? -15.040 -5.508 -26.521 1.00 17.85 430 ASN A C 1
ATOM 4977 O O . ASN B 2 132 ? -15.037 -6.421 -25.700 1.00 18.88 430 ASN A O 1
ATOM 4988 N N . ILE B 2 133 ? -14.423 -5.595 -27.695 1.00 16.37 431 ILE A N 1
ATOM 4989 C CA . ILE B 2 133 ? -13.626 -6.767 -28.042 1.00 18.88 431 ILE A CA 1
ATOM 4990 C C . ILE B 2 133 ? -12.458 -6.953 -27.074 1.00 16.26 431 ILE A C 1
ATOM 4991 O O . ILE B 2 133 ? -12.236 -8.051 -26.571 1.00 15.71 431 ILE A O 1
ATOM 5007 N N . TRP B 2 134 ? -11.711 -5.886 -26.817 1.00 12.73 432 TRP A N 1
ATOM 5008 C CA . TRP B 2 134 ? -10.599 -5.956 -25.873 1.00 14.93 432 TRP A CA 1
ATOM 5009 C C . TRP B 2 134 ? -11.069 -6.330 -24.479 1.00 12.52 432 TRP A C 1
ATOM 5010 O O . TRP B 2 134 ? -10.469 -7.178 -23.831 1.00 15.15 432 TRP A O 1
ATOM 5031 N N . MET B 2 135 ? -12.128 -5.696 -23.995 1.00 13.48 433 MET A N 1
ATOM 5032 C CA . MET B 2 135 ? -12.592 -6.002 -22.648 1.00 15.31 433 MET A CA 1
ATOM 5033 C C . MET B 2 135 ? -13.028 -7.455 -22.550 1.00 15.56 433 MET A C 1
ATOM 5034 O O . MET B 2 135 ? -12.761 -8.123 -21.566 1.00 15.61 433 MET A O 1
ATOM 5048 N N . ALA B 2 136 ? -13.709 -7.948 -23.577 1.00 16.17 434 ALA A N 1
ATOM 5049 C CA . ALA B 2 136 ? -14.199 -9.319 -23.550 1.00 17.92 434 ALA A CA 1
ATOM 5050 C C . ALA B 2 136 ? -13.036 -10.308 -23.539 1.00 16.51 434 ALA A C 1
ATOM 5051 O O . ALA B 2 136 ? -13.042 -11.287 -22.786 1.00 17.76 434 ALA A O 1
ATOM 5058 N N . HIS B 2 137 ? -12.039 -10.058 -24.382 1.00 14.24 435 HIS A N 1
ATOM 5059 C CA . HIS B 2 137 ? -10.873 -10.942 -24.450 1.00 14.92 435 HIS A CA 1
ATOM 5060 C C . HIS B 2 137 ? -10.078 -10.920 -23.132 1.00 11.92 435 HIS A C 1
ATOM 5061 O O . HIS B 2 137 ? -9.611 -11.955 -22.656 1.00 14.23 435 HIS A O 1
ATOM 5076 N N . ILE B 2 138 ? -9.897 -9.737 -22.559 1.00 14.38 436 ILE A N 1
ATOM 5077 C CA . ILE B 2 138 ? -9.151 -9.634 -21.308 1.00 12.55 436 ILE A CA 1
ATOM 5078 C C . ILE B 2 138 ? -9.883 -10.379 -20.199 1.00 13.14 436 ILE A C 1
ATOM 5079 O O . ILE B 2 138 ? -9.275 -11.160 -19.459 1.00 15.19 436 ILE A O 1
ATOM 5095 N N . ARG B 2 139 ? -11.195 -10.193 -20.122 1.00 13.73 437 ARG A N 1
ATOM 5096 C CA . ARG B 2 139 ? -11.981 -10.889 -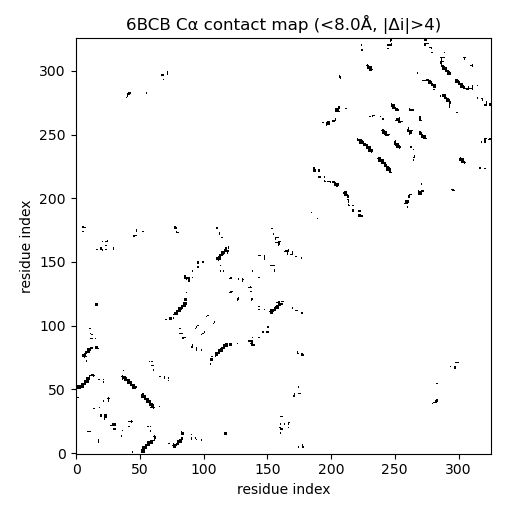19.109 1.00 16.55 437 ARG A CA 1
ATOM 5097 C C . ARG B 2 139 ? -11.918 -12.400 -19.277 1.00 15.49 437 ARG A C 1
ATOM 5098 O O . ARG B 2 139 ? -11.828 -13.132 -18.290 1.00 16.42 437 ARG A O 1
ATOM 5119 N N . ARG B 2 140 ? -11.961 -12.880 -20.517 1.00 15.67 438 ARG A N 1
ATOM 5120 C CA . ARG B 2 140 ? -11.877 -14.319 -20.747 1.00 17.02 438 ARG A CA 1
ATOM 5121 C C . ARG B 2 140 ? -10.506 -14.853 -20.354 1.00 15.47 438 ARG A C 1
ATOM 5122 O O . ARG B 2 140 ? -10.401 -15.938 -19.772 1.00 16.66 438 ARG A O 1
ATOM 5143 N N . ALA B 2 141 ? -9.457 -14.103 -20.666 1.00 14.49 439 ALA A N 1
ATOM 5144 C CA . ALA B 2 141 ? -8.099 -14.524 -20.326 1.00 16.37 439 ALA A CA 1
ATOM 5145 C C . ALA B 2 141 ? -7.926 -14.582 -18.818 1.00 12.98 439 ALA A C 1
ATOM 5146 O O . ALA B 2 141 ? -7.313 -15.506 -18.286 1.00 16.29 439 ALA A O 1
ATOM 5153 N N . VAL B 2 142 ? -8.458 -13.574 -18.128 1.00 13.62 440 VAL A N 1
ATOM 5154 C CA . VAL B 2 142 ? -8.421 -13.547 -16.667 1.00 14.97 440 VAL A CA 1
ATOM 5155 C C . VAL B 2 142 ? -9.139 -14.771 -16.083 1.00 16.70 440 VAL A C 1
ATOM 5156 O O . VAL B 2 142 ? -8.651 -15.392 -15.132 1.00 18.45 440 VAL A O 1
ATOM 5169 N N . GLU B 2 143 ? -10.289 -15.116 -16.665 1.00 18.92 441 GLU A N 1
ATOM 5170 C CA . GLU B 2 143 ? -11.083 -16.276 -16.230 1.00 26.07 441 GLU A CA 1
ATOM 5171 C C . GLU B 2 143 ? -10.305 -17.583 -16.328 1.00 20.07 441 GLU A C 1
ATOM 5172 O O . GLU B 2 143 ? -10.454 -18.467 -15.478 1.00 22.84 441 GLU A O 1
ATOM 5184 N N . SER B 2 144 ? -9.569 -17.788 -17.420 1.00 20.38 442 SER A N 1
ATOM 5185 C CA . SER B 2 144 ? -8.853 -19.077 -17.670 1.00 22.79 442 SER A CA 1
ATOM 5186 C C . SER B 2 144 ? -7.384 -18.945 -17.262 1.00 20.92 442 SER A C 1
ATOM 5187 O O . SER B 2 144 ? -6.646 -19.835 -17.510 1.00 26.95 442 SER A O 1
ATOM 5195 N N . CYS B 2 145 ? -6.978 -17.939 -16.472 1.00 21.58 443 CYS A N 1
ATOM 5196 C CA . CYS B 2 145 ? -5.553 -17.685 -16.180 1.00 21.38 443 CYS A CA 1
ATOM 5197 C C . CYS B 2 145 ? -5.169 -18.750 -15.118 1.00 21.46 443 CYS A C 1
ATOM 5198 O O . CYS B 2 145 ? -5.901 -18.899 -14.221 1.00 26.68 443 CYS A O 1
ATOM 5206 N N . PRO B 2 146 ? -4.019 -19.378 -15.193 1.00 27.32 444 PRO A N 1
ATOM 5207 C CA . PRO B 2 146 ? -3.619 -20.405 -14.232 1.00 39.63 444 PRO A CA 1
ATOM 5208 C C . PRO B 2 146 ? -3.222 -19.783 -12.934 1.00 39.52 444 PRO A C 1
ATOM 5209 O O . PRO B 2 146 ? -2.704 -18.750 -12.922 1.00 43.07 444 PRO A O 1
#

B-factor: mean 19.98, std 12.57, range [3.96, 75.95]

InterPro domains:
  IPR000219 Dbl homology domain [PF00621] (489-680)
  IPR000219 Dbl homology domain [PS50010] (485-682)
  IPR000219 Dbl homology domain [SM00325] (489-681)
  IPR000219 Dbl homology domain [cd00160] (486-680)
  IPR001849 Pleckstrin homology domain [PS50003] (723-825)
  IPR001849 Pleckstrin homology domain [SM00233] (724-827)
  IPR011993 PH-like domain superfamily [G3DSA:2.30.29.30] (702-830)
  IPR035899 Dbl homology (DH) domain superfamily [G3DSA:1.20.900.10] (458-701)
  IPR035899 Dbl homology (DH) domain superfamily [SSF48065] (465-700)
  IPR037744 ARHGEF18, PH domain [cd15794] (721-839)
  IPR041020 ARHGEF1-like, PH domain [PF17838] (710-825)
  IPR053089 Rho guanine nucleotide exchange factor 18 [PTHR47440] (40-1405)

Radius of gyration: 22.91 Å; Cα contacts (8 Å, |Δi|>4): 675; chains: 2; bounding box: 59×51×70 Å